Protein AF-A0A162LDI7-F1 (afdb_monomer)

Radius of gyration: 23.41 Å; Cα contacts (8 Å, |Δi|>4): 201; chains: 1; bounding box: 66×23×82 Å

Nearest PDB structures (foldseek):
  8tn1-assembly1_B  TM=6.391E-01  e=2.195E-01  synthetic construct
  8tn6-assembly1_C  TM=6.397E-01  e=3.904E-01  synthetic construct
  7o40-assembly1_A  TM=5.555E-01  e=5.637E+00  Synechocystis sp. PCC 6803 substr. Kazusa
  7jh6-assembly4_D  TM=4.070E-01  e=2.315E+00  synthetic construct

Sequence (178 aa):
MRLEGLRTEIAAARIVDCGMVHERVLRAADGQTPLPSDLPNGVVRAGLCPMPVRRQRLACSHTTARVRMIEAVRALQDVDDPAAATLQDRLGELDARIGRIDHARGDAELAHALACRDGDAATRDDAAAQIARTGQQFTRALAELDALRSDLLAAMDRQLAKTIAAGGVSSPGISPSV

pLDDT: mean 91.22, std 11.16, range [45.53, 98.5]

Solvent-accessible surface area (backbone atoms only — not comparable to full-atom values): 9850 Å² total; per-residue (Å²): 106,78,67,58,55,43,49,53,55,59,68,71,40,39,86,62,89,66,82,62,49,47,44,34,58,38,52,44,95,84,71,51,47,52,35,74,37,96,53,97,82,44,52,36,57,65,43,78,72,56,67,79,58,28,54,35,23,55,61,48,70,86,30,62,34,52,56,51,56,54,53,46,35,50,60,32,47,79,69,68,42,86,62,23,66,62,52,46,52,55,49,50,55,50,54,54,48,42,41,50,41,52,51,54,29,32,53,19,34,49,45,26,34,52,18,53,65,72,68,38,62,67,55,24,53,54,17,51,52,44,38,53,50,33,51,54,53,48,57,53,50,46,55,53,47,53,51,51,51,51,55,50,49,54,52,51,53,54,52,52,52,52,52,52,57,64,68,66,74,71,76,81,82,80,74,86,80,129

Mean predicted aligned error: 5.92 Å

Secondary structure (DSSP, 8-state):
-HHHHHHHHHHH-B----TTGGGPBPB-TTSSSBPB-SSTTSB-B--PPPHHHHTTBTT-TT-SHHHHHHHHHHHHHTTT-TTHHHHHHHHHHHHHHHHHHHHHHHHHHHHHHHHHHHT-HHHHHHHHHHHHHHHHHHHHHHHHHHHHHHHHHHHHHHHHHHHHHHHT----------

Foldseek 3Di:
DLLVVLLVLLVQADADCPLLQQLAFDADPVVQAFDADPPPLRGDGPHDDDLVNLARHPLALSHPSCVSVVVNLVVCVVVPQVCSVVLVVLSVVLSVQSVVLSVQLNVLNSQLNVCSVVVPPVSNVVSVVSSVVSSVSSVVSSVSVVVSSVVSSVSSVVVVVVVVVVVPPDDPDPDDDD

Structure (mmCIF, N/CA/C/O backbone):
data_AF-A0A162LDI7-F1
#
_entry.id   AF-A0A162LDI7-F1
#
loop_
_atom_site.group_PDB
_atom_site.id
_atom_site.type_symbol
_atom_site.label_atom_id
_atom_site.label_alt_id
_atom_site.label_comp_id
_atom_site.label_asym_id
_atom_site.label_entity_id
_atom_site.label_seq_id
_atom_site.pdbx_PDB_ins_code
_atom_site.Cartn_x
_atom_site.Cartn_y
_atom_site.Cartn_z
_atom_site.occupancy
_atom_site.B_iso_or_equiv
_atom_site.auth_seq_id
_atom_site.auth_comp_id
_atom_site.auth_asym_id
_atom_site.auth_atom_id
_atom_site.pdbx_PDB_model_num
ATOM 1 N N . MET A 1 1 ? -23.945 -3.004 17.052 1.00 63.53 1 MET A N 1
ATOM 2 C CA . MET A 1 1 ? -23.454 -1.613 17.324 1.00 63.53 1 MET A CA 1
ATOM 3 C C . MET A 1 1 ? -22.452 -1.168 16.247 1.00 63.53 1 MET A C 1
ATOM 5 O O . MET A 1 1 ? -21.926 -2.032 15.562 1.00 63.53 1 MET A O 1
ATOM 9 N N . ARG A 1 2 ? -22.137 0.133 16.083 1.00 88.81 2 ARG A N 1
ATOM 10 C CA . ARG A 1 2 ? -21.189 0.634 15.046 1.00 88.81 2 ARG A CA 1
ATOM 11 C C . ARG A 1 2 ? -19.848 -0.125 15.013 1.00 88.81 2 ARG A C 1
ATOM 13 O O . ARG A 1 2 ? -19.378 -0.474 13.935 1.00 88.81 2 ARG A O 1
ATOM 20 N N . LEU A 1 3 ? -19.275 -0.428 16.182 1.00 92.75 3 LEU A N 1
ATOM 21 C CA . LEU A 1 3 ? -18.000 -1.149 16.312 1.00 92.75 3 LEU A CA 1
ATOM 22 C C . LEU A 1 3 ? -18.069 -2.603 15.806 1.00 92.75 3 LEU A C 1
ATOM 24 O O . LEU A 1 3 ? -17.139 -3.089 15.177 1.00 92.75 3 LEU A O 1
ATOM 28 N N . GLU A 1 4 ? -19.193 -3.281 16.022 1.00 94.44 4 GLU A N 1
ATOM 29 C CA . GLU A 1 4 ? -19.436 -4.667 15.593 1.00 94.44 4 GLU A CA 1
ATOM 30 C C . GLU A 1 4 ? -19.544 -4.795 14.062 1.00 94.44 4 GLU A C 1
ATOM 32 O O . GLU A 1 4 ? -18.997 -5.725 13.462 1.00 94.44 4 GLU A O 1
ATOM 37 N N . GLY A 1 5 ? -20.186 -3.813 13.416 1.00 95.19 5 GLY A N 1
ATOM 38 C CA . GLY A 1 5 ? -20.226 -3.715 11.954 1.00 95.19 5 GLY A CA 1
ATOM 39 C C . GLY A 1 5 ? -18.827 -3.528 11.365 1.00 95.19 5 GLY A C 1
ATOM 40 O O . GLY A 1 5 ? -18.408 -4.304 10.506 1.00 95.19 5 GLY A O 1
ATOM 41 N N . LEU A 1 6 ? -18.059 -2.574 11.906 1.00 95.69 6 LEU A N 1
ATOM 42 C CA . LEU A 1 6 ? -16.664 -2.346 11.509 1.00 95.69 6 LEU A CA 1
ATOM 43 C C . LEU A 1 6 ? -15.799 -3.598 11.705 1.00 95.69 6 LEU A C 1
ATOM 45 O O . LEU A 1 6 ? -15.003 -3.937 10.832 1.00 95.69 6 LEU A O 1
ATOM 49 N N . ARG A 1 7 ? -15.985 -4.320 12.817 1.00 96.81 7 ARG A N 1
ATOM 50 C CA . ARG A 1 7 ? -15.248 -5.554 13.123 1.00 96.81 7 ARG A CA 1
ATOM 51 C C . ARG A 1 7 ? -15.485 -6.607 12.047 1.00 96.81 7 ARG A C 1
ATOM 53 O O . ARG A 1 7 ? -14.541 -7.239 11.577 1.00 96.81 7 ARG A O 1
ATOM 60 N N . THR A 1 8 ? -16.740 -6.781 11.639 1.00 95.50 8 THR A N 1
ATOM 61 C CA . THR A 1 8 ? -17.129 -7.732 10.589 1.00 95.50 8 THR A CA 1
ATOM 62 C C . THR A 1 8 ? -16.521 -7.354 9.238 1.00 95.50 8 THR A C 1
ATOM 64 O O . THR A 1 8 ? -15.946 -8.209 8.564 1.00 95.50 8 THR A O 1
ATOM 67 N N . GLU A 1 9 ? -16.580 -6.074 8.861 1.00 94.12 9 GLU A N 1
ATOM 68 C CA . GLU A 1 9 ? -15.990 -5.582 7.609 1.00 94.12 9 GLU A CA 1
ATOM 69 C C . GLU A 1 9 ? -14.465 -5.769 7.572 1.00 94.12 9 GLU A C 1
ATOM 71 O O . GLU A 1 9 ? -13.926 -6.265 6.580 1.00 94.12 9 GLU A O 1
ATOM 76 N N . ILE A 1 10 ? -13.762 -5.432 8.658 1.00 95.31 10 ILE A N 1
ATOM 77 C CA . ILE A 1 10 ? -12.301 -5.574 8.758 1.00 95.31 10 ILE A CA 1
ATOM 78 C C . ILE A 1 10 ? -11.886 -7.051 8.743 1.00 95.31 10 ILE A C 1
ATOM 80 O O . ILE A 1 10 ? -10.904 -7.407 8.088 1.00 95.31 10 ILE A O 1
ATOM 84 N N . ALA A 1 11 ? -12.642 -7.927 9.410 1.00 95.38 11 ALA A N 1
ATOM 85 C CA . ALA A 1 11 ? -12.383 -9.365 9.397 1.00 95.38 11 ALA A CA 1
ATOM 86 C C . ALA A 1 11 ? -12.550 -9.975 7.993 1.00 95.38 11 ALA A C 1
ATOM 88 O O . ALA A 1 11 ? -11.779 -10.856 7.608 1.00 95.38 11 ALA A O 1
ATOM 89 N N . ALA A 1 12 ? -13.520 -9.488 7.213 1.00 93.38 12 ALA A N 1
ATOM 90 C CA . ALA A 1 12 ? -13.755 -9.929 5.838 1.00 93.38 12 ALA A CA 1
ATOM 91 C C . ALA A 1 12 ? -12.738 -9.362 4.827 1.00 93.38 12 ALA A C 1
ATOM 93 O O . ALA A 1 12 ? -12.580 -9.912 3.730 1.00 93.38 12 ALA A O 1
ATOM 94 N N . ALA A 1 13 ? -12.054 -8.269 5.171 1.00 92.75 13 ALA A N 1
ATOM 95 C CA . ALA A 1 13 ? -11.037 -7.662 4.327 1.00 92.75 13 ALA A CA 1
ATOM 96 C C . ALA A 1 13 ? -9.799 -8.567 4.195 1.00 92.75 13 ALA A C 1
ATOM 98 O O . ALA A 1 13 ? -9.437 -9.315 5.104 1.00 92.75 13 ALA A O 1
ATOM 99 N N . ARG A 1 14 ? -9.141 -8.507 3.035 1.00 89.31 14 ARG A N 1
ATOM 100 C CA . ARG A 1 14 ? -8.077 -9.439 2.642 1.00 89.31 14 ARG A CA 1
ATOM 101 C C . ARG A 1 14 ? -6.741 -8.727 2.470 1.00 89.31 14 ARG A C 1
ATOM 103 O O . ARG A 1 14 ? -6.665 -7.649 1.874 1.00 89.31 14 ARG A O 1
ATOM 110 N N . ILE A 1 15 ? -5.677 -9.387 2.912 1.00 90.75 15 ILE A N 1
ATOM 111 C CA . ILE A 1 15 ? -4.301 -9.061 2.535 1.00 90.75 15 ILE A CA 1
ATOM 112 C C . ILE A 1 15 ? -3.971 -9.899 1.306 1.00 90.75 15 ILE A C 1
ATOM 114 O O . ILE A 1 15 ? -3.963 -11.124 1.364 1.00 90.75 15 ILE A O 1
ATOM 118 N N . VAL A 1 16 ? -3.785 -9.242 0.164 1.00 87.69 16 VAL A N 1
ATOM 119 C CA . VAL A 1 16 ? -3.446 -9.907 -1.098 1.00 87.69 16 VAL A CA 1
ATOM 120 C C . VAL A 1 16 ? -2.262 -9.182 -1.696 1.00 87.69 16 VAL A C 1
ATOM 122 O O . VAL A 1 16 ? -2.345 -7.976 -1.938 1.00 87.69 16 VAL A O 1
ATOM 125 N N . ASP A 1 17 ? -1.201 -9.932 -1.971 1.00 88.31 17 ASP A N 1
ATOM 126 C CA . ASP A 1 17 ? -0.090 -9.435 -2.765 1.00 88.31 17 ASP A CA 1
ATOM 127 C C . ASP A 1 17 ? -0.524 -9.347 -4.233 1.00 88.31 17 ASP A C 1
ATOM 129 O O . ASP A 1 17 ? -0.820 -10.354 -4.876 1.00 88.31 17 ASP A O 1
ATOM 133 N N . CYS A 1 18 ? -0.636 -8.128 -4.761 1.00 87.56 18 CYS A N 1
ATOM 134 C CA . CYS A 1 18 ? -0.909 -7.916 -6.181 1.00 87.56 18 CYS A CA 1
ATOM 135 C C . CYS A 1 18 ? 0.366 -7.884 -7.034 1.00 87.56 18 CYS A C 1
ATOM 137 O O . CYS A 1 18 ? 0.267 -7.637 -8.236 1.00 87.56 18 CYS A O 1
ATOM 139 N N . GLY A 1 19 ? 1.546 -8.038 -6.424 1.00 87.75 19 GLY A N 1
ATOM 140 C CA . GLY A 1 19 ? 2.839 -7.844 -7.074 1.00 87.75 19 GLY A CA 1
ATOM 141 C C . GLY A 1 19 ? 3.034 -6.427 -7.614 1.00 87.75 19 GLY A C 1
ATOM 142 O O . GLY A 1 19 ? 3.849 -6.225 -8.508 1.00 87.75 19 GLY A O 1
ATOM 143 N N . MET A 1 20 ? 2.235 -5.466 -7.132 1.00 91.19 20 MET A N 1
ATOM 144 C CA . MET A 1 20 ? 2.175 -4.090 -7.634 1.00 91.19 20 MET A CA 1
ATOM 145 C C . MET A 1 20 ? 1.932 -4.010 -9.149 1.00 91.19 20 MET A C 1
ATOM 147 O O . MET A 1 20 ? 2.427 -3.118 -9.830 1.00 91.19 20 MET A O 1
ATOM 151 N N . VAL A 1 21 ? 1.143 -4.947 -9.689 1.00 91.62 21 VAL A N 1
ATOM 152 C CA . VAL A 1 21 ? 0.883 -5.051 -11.134 1.00 91.62 21 VAL A CA 1
ATOM 153 C C . VAL A 1 21 ? 0.310 -3.771 -11.746 1.00 91.62 21 VAL A C 1
ATOM 155 O O . VAL A 1 21 ? 0.535 -3.519 -12.923 1.00 91.62 21 VAL A O 1
ATOM 158 N N . HIS A 1 22 ? -0.397 -2.945 -10.967 1.00 91.62 22 HIS A N 1
ATOM 159 C CA . HIS A 1 22 ? -0.966 -1.682 -11.447 1.00 91.62 22 HIS A CA 1
ATOM 160 C C . HIS A 1 22 ? 0.094 -0.617 -11.775 1.00 91.62 22 HIS A C 1
ATOM 162 O O . HIS A 1 22 ? -0.203 0.304 -12.533 1.00 91.62 22 HIS A O 1
ATOM 168 N N . GLU A 1 23 ? 1.329 -0.781 -11.291 1.00 94.44 23 GLU A N 1
ATOM 169 C CA . GLU A 1 23 ? 2.468 0.072 -11.651 1.00 94.44 23 GLU A CA 1
ATOM 170 C C . GLU A 1 23 ? 3.195 -0.381 -12.923 1.00 94.44 23 GLU A C 1
ATOM 172 O O . GLU A 1 23 ? 3.976 0.376 -13.498 1.00 94.44 23 GLU A O 1
ATOM 177 N N . ARG A 1 24 ? 2.925 -1.600 -13.402 1.00 95.19 24 ARG A N 1
ATOM 178 C CA . ARG A 1 24 ? 3.640 -2.205 -14.527 1.00 95.19 24 ARG A CA 1
ATOM 179 C C . ARG A 1 24 ? 3.412 -1.437 -15.831 1.00 95.19 24 ARG A C 1
ATOM 181 O O . ARG A 1 24 ? 2.269 -1.189 -16.229 1.00 95.19 24 ARG A O 1
ATOM 188 N N . VAL A 1 25 ? 4.502 -1.172 -16.553 1.00 96.81 25 VAL A N 1
ATOM 189 C CA . VAL A 1 25 ? 4.453 -0.714 -17.951 1.00 96.81 25 VAL A CA 1
ATOM 190 C C . VAL A 1 25 ? 4.170 -1.902 -18.874 1.00 96.81 25 VAL A C 1
ATOM 192 O O . VAL A 1 25 ? 4.810 -2.954 -18.776 1.00 96.81 25 VAL A O 1
ATOM 195 N N . LEU A 1 26 ? 3.196 -1.747 -19.772 1.00 96.50 26 LEU A N 1
ATOM 196 C CA . LEU A 1 26 ? 2.849 -2.769 -20.756 1.00 96.50 26 LEU A CA 1
ATOM 197 C C . LEU A 1 26 ? 3.876 -2.791 -21.886 1.00 96.50 26 LEU A C 1
ATOM 199 O O . LEU A 1 26 ? 4.376 -1.750 -22.309 1.00 96.50 26 LEU A O 1
ATOM 203 N N . ARG A 1 27 ? 4.184 -3.992 -22.374 1.00 95.44 27 ARG A N 1
ATOM 204 C CA . ARG A 1 27 ? 5.214 -4.222 -23.391 1.00 95.44 27 ARG A CA 1
ATOM 205 C C . ARG A 1 27 ? 4.646 -4.983 -24.583 1.00 95.44 27 ARG A C 1
ATOM 207 O O . ARG A 1 27 ? 3.617 -5.648 -24.459 1.00 95.44 27 ARG A O 1
ATOM 214 N N . ALA A 1 28 ? 5.321 -4.868 -25.720 1.00 94.88 28 ALA A N 1
ATOM 215 C CA . ALA A 1 28 ? 5.073 -5.675 -26.903 1.00 94.88 28 ALA A CA 1
ATOM 216 C C . ALA A 1 28 ? 5.393 -7.161 -26.644 1.00 94.88 28 ALA A C 1
ATOM 218 O O . ALA A 1 28 ? 5.873 -7.547 -25.575 1.00 94.88 28 ALA A O 1
ATOM 219 N N . ALA A 1 29 ? 5.130 -8.007 -27.642 1.00 93.81 29 ALA A N 1
ATOM 220 C CA . ALA A 1 29 ? 5.337 -9.454 -27.548 1.00 93.81 29 ALA A CA 1
ATOM 221 C C . ALA A 1 29 ? 6.807 -9.860 -27.318 1.00 93.81 29 ALA A C 1
ATOM 223 O O . ALA A 1 29 ? 7.064 -10.952 -26.823 1.00 93.81 29 ALA A O 1
ATOM 224 N N . ASP A 1 30 ? 7.757 -8.975 -27.633 1.00 90.38 30 ASP A N 1
ATOM 225 C CA . ASP A 1 30 ? 9.188 -9.161 -27.360 1.00 90.38 30 ASP A CA 1
ATOM 226 C C . ASP A 1 30 ? 9.546 -9.069 -25.864 1.00 90.38 30 ASP A C 1
ATOM 228 O O . ASP A 1 30 ? 10.666 -9.384 -25.466 1.00 90.38 30 ASP A O 1
ATOM 232 N N . GLY A 1 31 ? 8.604 -8.625 -25.025 1.00 85.38 31 GLY A N 1
ATOM 233 C CA . GLY A 1 31 ? 8.785 -8.462 -23.588 1.00 85.38 31 GLY A CA 1
ATOM 234 C C . GLY A 1 31 ? 9.717 -7.314 -23.189 1.00 85.38 31 GLY A C 1
ATOM 235 O O . GLY A 1 31 ? 9.944 -7.133 -21.993 1.00 85.38 31 GLY A O 1
ATOM 236 N N . GLN A 1 32 ? 10.222 -6.520 -24.137 1.00 86.75 32 GLN A N 1
ATOM 237 C CA . GLN A 1 32 ? 11.167 -5.426 -23.890 1.00 86.75 32 GLN A CA 1
ATOM 238 C C . GLN A 1 32 ? 10.617 -4.072 -24.327 1.00 86.75 32 GLN A C 1
ATOM 240 O O . GLN A 1 32 ? 10.710 -3.115 -23.557 1.00 86.75 32 GLN A O 1
ATOM 245 N N . THR A 1 33 ? 9.992 -3.981 -25.496 1.00 92.50 33 THR A N 1
ATOM 246 C CA . THR A 1 33 ? 9.555 -2.703 -26.062 1.00 92.50 33 THR A CA 1
ATOM 247 C C . THR A 1 33 ? 8.309 -2.205 -25.326 1.00 92.50 33 THR A C 1
ATOM 249 O O . THR A 1 33 ? 7.289 -2.898 -25.349 1.00 92.50 33 THR A O 1
ATOM 252 N N . PRO A 1 34 ? 8.336 -1.039 -24.647 1.00 96.12 34 PRO A N 1
ATOM 253 C CA . PRO A 1 34 ? 7.140 -0.486 -24.018 1.00 96.12 34 PRO A CA 1
ATOM 254 C C . PRO A 1 34 ? 6.107 -0.079 -25.074 1.00 96.12 34 PRO A C 1
ATOM 256 O O . PRO A 1 34 ? 6.458 0.450 -26.128 1.00 96.12 34 PRO A O 1
ATOM 259 N N . LEU A 1 35 ? 4.824 -0.303 -24.786 1.00 96.38 35 LEU A N 1
ATOM 260 C CA . LEU A 1 35 ? 3.746 0.156 -25.661 1.00 96.38 35 LEU A CA 1
ATOM 261 C C . LEU A 1 35 ? 3.619 1.688 -25.571 1.00 96.38 35 LEU A C 1
ATOM 263 O O . LEU A 1 35 ? 3.582 2.205 -24.449 1.00 96.38 35 LEU A O 1
ATOM 267 N N . PRO A 1 36 ? 3.529 2.411 -26.704 1.00 95.00 36 PRO A N 1
ATOM 268 C CA . PRO A 1 36 ? 3.471 3.871 -26.717 1.00 95.00 36 PRO A CA 1
ATOM 269 C C . PR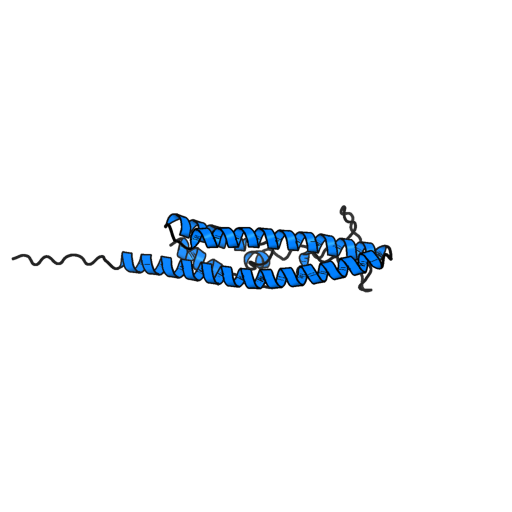O A 1 36 ? 2.113 4.402 -26.240 1.00 95.00 36 PRO A C 1
ATOM 271 O O . PRO A 1 36 ? 1.085 3.744 -26.393 1.00 95.00 36 PRO A O 1
ATOM 274 N N . SER A 1 37 ? 2.111 5.611 -25.682 1.00 94.31 37 SER A N 1
ATOM 275 C CA . SER A 1 37 ? 0.915 6.321 -25.215 1.00 94.31 37 SER A CA 1
ATOM 276 C C . SER A 1 37 ? 1.049 7.822 -25.461 1.00 94.31 37 SER A C 1
ATOM 278 O O . SER A 1 37 ? 2.145 8.359 -25.323 1.00 94.31 37 SER A O 1
ATOM 280 N N . ASP A 1 38 ? -0.067 8.503 -25.728 1.00 92.50 38 ASP A N 1
ATOM 281 C CA . ASP A 1 38 ? -0.123 9.969 -25.868 1.00 92.50 38 ASP A CA 1
ATOM 282 C C . ASP A 1 38 ? -0.099 10.705 -24.513 1.00 92.50 38 ASP A C 1
ATOM 284 O O . ASP A 1 38 ? -0.112 11.935 -24.448 1.00 92.50 38 ASP A O 1
ATOM 288 N N . LEU A 1 39 ? -0.088 9.965 -23.400 1.00 88.31 39 LEU A N 1
ATOM 289 C CA . LEU A 1 39 ? 0.056 10.534 -22.060 1.00 88.31 39 LEU A CA 1
ATOM 290 C C . LEU A 1 39 ? 1.487 11.061 -21.831 1.00 88.31 39 LEU A C 1
ATOM 292 O O . LEU A 1 39 ? 2.422 10.548 -22.441 1.00 88.31 39 LEU A O 1
ATOM 296 N N . PRO A 1 40 ? 1.707 11.999 -20.883 1.00 86.19 40 PRO A N 1
ATOM 297 C CA . PRO A 1 40 ? 3.013 12.641 -20.670 1.00 86.19 40 PRO A CA 1
ATOM 298 C C . PRO A 1 40 ? 4.209 11.693 -20.487 1.00 86.19 40 PRO A C 1
ATOM 300 O O . PRO A 1 40 ? 5.325 12.026 -20.870 1.00 86.19 40 PRO A O 1
ATOM 303 N N . ASN A 1 41 ? 3.984 10.497 -19.936 1.00 86.31 41 ASN A N 1
ATOM 304 C CA . ASN A 1 41 ? 5.036 9.501 -19.706 1.00 86.31 41 ASN A CA 1
ATOM 305 C C . ASN A 1 41 ? 5.364 8.650 -20.950 1.00 86.31 41 ASN A C 1
ATOM 307 O O . ASN A 1 41 ? 6.242 7.793 -20.885 1.00 86.31 41 ASN A O 1
ATOM 311 N N . GLY A 1 42 ? 4.639 8.824 -22.059 1.00 92.56 42 GLY A N 1
ATOM 312 C CA . GLY A 1 42 ? 4.900 8.181 -23.349 1.00 92.56 42 GLY A CA 1
ATOM 313 C C . GLY A 1 42 ? 4.653 6.670 -23.413 1.00 92.56 42 GLY A C 1
ATOM 314 O O . GLY A 1 42 ? 4.884 6.068 -24.459 1.00 92.56 42 GLY A O 1
ATOM 315 N N . VAL A 1 43 ? 4.207 6.037 -22.320 1.00 95.88 43 VAL A N 1
ATOM 316 C CA . VAL A 1 43 ? 4.048 4.577 -22.220 1.00 95.88 43 VAL A CA 1
ATOM 317 C C . VAL A 1 43 ? 2.706 4.165 -21.615 1.00 95.88 43 VAL A C 1
ATOM 319 O O . VAL A 1 43 ? 2.148 4.857 -20.759 1.00 95.88 43 VAL A O 1
ATOM 322 N N . VAL A 1 44 ? 2.187 3.011 -22.038 1.00 95.94 44 VAL A N 1
ATOM 323 C CA . VAL A 1 44 ? 0.959 2.418 -21.486 1.00 95.94 44 VAL A CA 1
ATOM 324 C C . VAL A 1 44 ? 1.262 1.675 -20.184 1.00 95.94 44 VAL A C 1
ATOM 326 O O . VAL A 1 44 ? 2.225 0.915 -20.096 1.00 95.94 44 VAL A O 1
ATOM 329 N N . ARG A 1 45 ? 0.399 1.834 -19.178 1.00 94.56 45 ARG A N 1
ATOM 330 C CA . ARG A 1 45 ? 0.448 1.087 -17.910 1.00 94.56 45 ARG A CA 1
ATOM 331 C C . ARG A 1 45 ? -0.731 0.128 -17.786 1.00 94.56 45 ARG A C 1
ATOM 333 O O . ARG A 1 45 ? -1.774 0.348 -18.394 1.00 94.56 45 ARG A O 1
ATOM 340 N N . ALA A 1 46 ? -0.578 -0.908 -16.962 1.00 92.88 46 ALA A N 1
ATOM 341 C CA . ALA A 1 46 ? -1.621 -1.908 -16.715 1.00 92.88 46 ALA A CA 1
ATOM 342 C C . ALA A 1 46 ? -2.918 -1.317 -16.123 1.00 92.88 46 ALA A C 1
ATOM 344 O O . ALA A 1 46 ? -3.993 -1.887 -16.303 1.00 92.88 46 ALA A O 1
ATOM 345 N N . GLY A 1 47 ? -2.820 -0.170 -15.444 1.00 88.88 47 GLY A N 1
ATOM 346 C CA . GLY A 1 47 ? -3.953 0.515 -14.831 1.00 88.88 47 GLY A CA 1
ATOM 347 C C . GLY A 1 47 ? -4.327 -0.045 -13.457 1.00 88.88 47 GLY A C 1
ATOM 348 O O . GLY A 1 47 ? -3.789 -1.044 -12.982 1.00 88.88 47 GLY A O 1
ATOM 349 N N . LEU A 1 48 ? -5.255 0.638 -12.783 1.00 90.38 48 LEU A N 1
ATOM 350 C CA . LEU A 1 48 ? -5.661 0.290 -11.422 1.00 90.38 48 LEU A CA 1
ATOM 351 C C . LEU A 1 48 ? -6.498 -0.992 -11.373 1.00 90.38 48 LEU A C 1
ATOM 353 O O . LEU A 1 48 ? -7.302 -1.278 -12.259 1.00 90.38 48 LEU A O 1
ATOM 357 N N . CYS A 1 49 ? -6.395 -1.713 -10.253 1.00 86.94 49 CYS A N 1
ATOM 358 C CA . CYS A 1 49 ? -7.275 -2.844 -9.969 1.00 86.94 49 CYS A CA 1
ATOM 359 C C . CYS A 1 49 ? -8.768 -2.425 -10.018 1.00 86.94 49 CYS A C 1
ATOM 361 O O . CYS A 1 49 ? -9.114 -1.326 -9.560 1.00 86.94 49 CYS A O 1
ATOM 363 N N . PRO A 1 50 ? -9.685 -3.305 -10.468 1.00 87.50 50 PRO A N 1
ATOM 364 C CA . PRO A 1 50 ? -11.120 -3.026 -10.454 1.00 87.50 50 PRO A CA 1
ATOM 365 C C . PRO A 1 50 ? -11.633 -2.642 -9.060 1.00 87.50 50 PRO A C 1
ATOM 367 O O . PRO A 1 50 ? -11.161 -3.152 -8.041 1.00 87.50 50 PRO A O 1
ATOM 370 N N . MET A 1 51 ? -12.642 -1.770 -8.999 1.00 86.12 51 MET A N 1
ATOM 371 C CA . MET A 1 51 ? -13.199 -1.280 -7.728 1.00 86.12 51 MET A CA 1
ATOM 372 C C . MET A 1 51 ? -13.624 -2.385 -6.743 1.00 86.12 51 MET A C 1
ATOM 374 O O . MET A 1 51 ? -13.284 -2.257 -5.565 1.00 86.12 51 MET A O 1
ATOM 378 N N . PRO A 1 52 ? -14.296 -3.481 -7.160 1.00 84.06 52 PRO A N 1
ATOM 379 C CA . PRO A 1 52 ? -14.654 -4.562 -6.237 1.00 84.06 52 PRO A CA 1
ATOM 380 C C . PRO A 1 52 ? -13.436 -5.179 -5.542 1.00 84.06 52 PRO A C 1
ATOM 382 O O . PRO A 1 52 ? -13.480 -5.483 -4.353 1.00 84.06 52 PRO A O 1
ATOM 385 N N . VAL A 1 53 ? -12.321 -5.288 -6.267 1.00 84.25 53 VAL A N 1
ATOM 386 C CA . VAL A 1 53 ? -11.052 -5.803 -5.749 1.00 84.25 53 VAL A CA 1
ATOM 387 C C . VAL A 1 53 ? -10.429 -4.805 -4.772 1.00 84.25 53 VAL A C 1
ATOM 389 O O . VAL A 1 53 ? -10.026 -5.183 -3.672 1.00 84.25 53 VAL A O 1
ATOM 392 N N . ARG A 1 54 ? -10.389 -3.516 -5.137 1.00 84.94 54 ARG A N 1
ATOM 393 C CA . ARG A 1 54 ? -9.828 -2.461 -4.279 1.00 84.94 54 ARG A CA 1
ATOM 394 C C . ARG A 1 54 ? -10.581 -2.310 -2.961 1.00 84.94 54 ARG A C 1
ATOM 396 O O . ARG A 1 54 ? -9.942 -2.093 -1.946 1.00 84.94 54 ARG A O 1
ATOM 403 N N . ARG A 1 55 ? -11.903 -2.495 -2.940 1.00 82.50 55 ARG A N 1
ATOM 404 C CA . ARG A 1 55 ? -12.715 -2.405 -1.710 1.00 82.50 55 ARG A CA 1
ATOM 405 C C . ARG A 1 55 ? -12.417 -3.492 -0.677 1.00 82.50 55 ARG A C 1
ATOM 407 O O . ARG A 1 55 ? -12.743 -3.303 0.486 1.00 82.50 55 ARG A O 1
ATOM 414 N N . GLN A 1 56 ? -11.827 -4.614 -1.088 1.00 82.25 56 GLN A N 1
ATOM 415 C CA . GLN A 1 56 ? -11.544 -5.742 -0.195 1.00 82.25 56 GLN A CA 1
ATOM 416 C C . GLN A 1 56 ? -10.063 -5.858 0.170 1.00 82.25 56 GLN A C 1
ATOM 418 O O . GLN A 1 56 ? -9.736 -6.451 1.194 1.00 82.25 56 GLN A O 1
ATOM 423 N N . ARG A 1 57 ? -9.155 -5.328 -0.659 1.00 89.19 57 ARG A N 1
ATOM 424 C CA . ARG A 1 57 ? -7.709 -5.461 -0.452 1.00 89.19 57 ARG A CA 1
ATOM 425 C C . ARG A 1 57 ? -7.179 -4.339 0.426 1.00 89.19 57 ARG A C 1
ATOM 427 O O . ARG A 1 57 ? -7.109 -3.202 -0.028 1.00 89.19 57 ARG A O 1
ATOM 434 N N . LEU A 1 58 ? -6.737 -4.655 1.639 1.00 88.44 58 LEU A N 1
ATOM 435 C CA . LEU A 1 58 ? -6.176 -3.649 2.552 1.00 88.44 58 LEU A CA 1
ATOM 436 C C . LEU A 1 58 ? -4.790 -3.170 2.132 1.00 88.44 58 LEU A C 1
ATOM 438 O O . LEU A 1 58 ? -4.378 -2.103 2.551 1.00 88.44 58 LEU A O 1
ATOM 442 N N . ALA A 1 59 ? -4.069 -3.938 1.324 1.00 86.56 59 ALA A N 1
ATOM 443 C CA . ALA A 1 59 ? -2.670 -3.688 0.997 1.00 86.56 59 ALA A CA 1
ATOM 444 C C . ALA A 1 59 ? -2.415 -2.658 -0.112 1.00 86.56 59 ALA A C 1
ATOM 446 O O . ALA A 1 59 ? -1.307 -2.159 -0.258 1.00 86.56 59 ALA A O 1
ATOM 447 N N . CYS A 1 60 ? -3.416 -2.358 -0.936 1.00 86.88 60 CYS A N 1
ATOM 448 C CA . CYS A 1 60 ? -3.239 -1.476 -2.090 1.00 86.88 60 CYS A CA 1
ATOM 449 C C . CYS A 1 60 ? -3.215 -0.011 -1.639 1.00 86.88 60 CYS A C 1
ATOM 451 O O . CYS A 1 60 ? -4.095 0.385 -0.882 1.00 86.88 60 CYS A O 1
ATOM 453 N N . SER A 1 61 ? -2.271 0.811 -2.106 1.00 88.56 61 SER A N 1
ATOM 454 C CA . SER A 1 61 ? -2.260 2.270 -1.868 1.00 88.56 61 SER A CA 1
ATOM 455 C C . SER A 1 61 ? -3.617 2.912 -2.200 1.00 88.56 61 SER A C 1
ATOM 457 O O . SER A 1 61 ? -4.142 3.694 -1.420 1.00 88.56 61 SER A O 1
ATOM 459 N N . HIS A 1 62 ? -4.250 2.459 -3.282 1.00 87.00 62 HIS A N 1
ATOM 460 C CA . HIS A 1 62 ? -5.531 2.939 -3.806 1.00 87.00 62 HIS A CA 1
ATOM 461 C C . HIS A 1 62 ? -6.784 2.312 -3.163 1.00 87.00 62 HIS A C 1
ATOM 463 O O . HIS A 1 62 ? -7.873 2.365 -3.748 1.00 87.00 62 HIS A O 1
ATOM 469 N N . THR A 1 63 ? -6.646 1.631 -2.024 1.00 88.38 63 THR A N 1
ATOM 470 C CA . THR A 1 63 ? -7.774 0.989 -1.339 1.00 88.38 63 THR A CA 1
ATOM 471 C C . THR A 1 63 ? -8.607 1.984 -0.545 1.00 88.38 63 THR A C 1
ATOM 473 O O . THR A 1 63 ? -8.087 2.914 0.061 1.00 88.38 63 THR A O 1
ATOM 476 N N . THR A 1 64 ? -9.909 1.725 -0.454 1.00 83.50 64 THR A N 1
ATOM 477 C CA . THR A 1 64 ? -10.775 2.371 0.542 1.00 83.50 64 THR A CA 1
ATOM 478 C C . THR A 1 64 ? -10.958 1.504 1.787 1.00 83.50 64 THR A C 1
ATOM 480 O O . THR A 1 64 ? -11.537 1.959 2.765 1.00 83.50 64 THR A O 1
ATOM 483 N N . ALA A 1 65 ? -10.482 0.255 1.782 1.00 86.12 65 ALA A N 1
ATOM 484 C CA . ALA A 1 65 ? -10.693 -0.688 2.880 1.00 86.12 65 ALA A CA 1
ATOM 485 C C . ALA A 1 65 ? -10.007 -0.232 4.180 1.00 86.12 65 ALA A C 1
ATOM 487 O O . ALA A 1 65 ? -10.554 -0.423 5.265 1.00 86.12 65 ALA A O 1
ATOM 488 N N . ARG A 1 66 ? -8.851 0.446 4.083 1.00 92.19 66 ARG A N 1
ATOM 489 C CA . ARG A 1 66 ? -8.145 0.995 5.255 1.00 92.19 66 ARG A CA 1
ATOM 490 C C . ARG A 1 66 ? -8.914 2.125 5.949 1.00 92.19 66 ARG A C 1
ATOM 492 O O . ARG A 1 66 ? -8.714 2.327 7.141 1.00 92.19 66 ARG A O 1
ATOM 499 N N . VAL A 1 67 ? -9.866 2.783 5.276 1.00 91.56 67 VAL A N 1
ATOM 500 C CA . VAL A 1 67 ? -10.758 3.770 5.918 1.00 91.56 67 VAL A CA 1
ATOM 501 C C . VAL A 1 67 ? -11.545 3.128 7.061 1.00 91.56 67 VAL A C 1
ATOM 503 O O . VAL A 1 67 ? -11.692 3.739 8.115 1.00 91.56 67 VAL A O 1
ATOM 506 N N . ARG A 1 68 ? -11.969 1.865 6.913 1.00 93.75 68 ARG A N 1
ATOM 507 C CA . ARG A 1 68 ? -12.669 1.140 7.985 1.00 93.75 68 ARG A CA 1
ATOM 508 C C . ARG A 1 68 ? -11.785 0.884 9.197 1.00 93.75 68 ARG A C 1
ATOM 510 O O . ARG A 1 68 ? -12.264 0.980 10.320 1.00 93.75 68 ARG A O 1
ATOM 517 N N . MET A 1 69 ? -10.493 0.625 8.987 1.00 95.88 69 MET A N 1
ATOM 518 C CA . MET A 1 69 ? -9.535 0.504 10.090 1.00 95.88 69 MET A CA 1
ATOM 519 C C . MET A 1 69 ? -9.372 1.837 10.830 1.00 95.88 69 MET A C 1
ATOM 521 O O . MET A 1 69 ? -9.393 1.848 12.055 1.00 95.88 69 MET A O 1
ATOM 525 N N . ILE A 1 70 ? -9.295 2.960 10.106 1.00 95.88 70 ILE A N 1
ATOM 526 C CA . ILE A 1 70 ? -9.236 4.306 10.706 1.00 95.88 70 ILE A CA 1
ATOM 527 C C . ILE A 1 70 ? -10.502 4.590 11.526 1.00 95.88 70 ILE A C 1
ATOM 529 O O . ILE A 1 70 ? -10.420 5.071 12.653 1.00 95.88 70 ILE A O 1
ATOM 533 N N . GLU A 1 71 ? -11.679 4.279 10.981 1.00 96.62 71 GLU A N 1
ATOM 534 C CA . GLU A 1 71 ? -12.955 4.440 11.684 1.00 96.62 71 GLU A CA 1
ATOM 535 C C . GLU A 1 71 ? -13.041 3.568 12.945 1.00 96.62 71 GLU A C 1
ATOM 537 O O . GLU A 1 71 ? -13.559 4.027 13.961 1.00 96.62 71 GLU A O 1
ATOM 542 N N . ALA A 1 72 ? -12.519 2.340 12.900 1.00 97.12 72 ALA A N 1
ATOM 543 C CA . ALA A 1 72 ? -12.463 1.451 14.058 1.00 97.12 72 ALA A CA 1
ATOM 544 C C . ALA A 1 72 ? -11.511 1.967 15.141 1.00 97.12 72 ALA A C 1
ATOM 546 O O . ALA A 1 72 ? -11.874 1.950 16.313 1.00 97.12 72 ALA A O 1
ATOM 547 N N . VAL A 1 73 ? -10.335 2.476 14.761 1.00 97.81 73 VAL A N 1
ATOM 548 C CA . VAL A 1 73 ? -9.403 3.105 15.706 1.00 97.81 73 VAL A CA 1
ATOM 549 C C . VAL A 1 73 ? -10.056 4.314 16.375 1.00 97.81 73 VAL A C 1
ATOM 551 O O . VAL A 1 73 ? -10.036 4.393 17.596 1.00 97.81 73 VAL A O 1
ATOM 554 N N . ARG A 1 74 ? -10.726 5.193 15.619 1.00 97.12 74 ARG A N 1
ATOM 555 C CA . ARG A 1 74 ? -11.474 6.327 16.197 1.00 97.12 74 ARG A CA 1
ATOM 556 C C . ARG A 1 74 ? -12.550 5.871 17.182 1.00 97.12 74 ARG A C 1
ATOM 558 O O . ARG A 1 74 ? -12.632 6.401 18.278 1.00 97.12 74 ARG A O 1
ATOM 565 N N . ALA A 1 75 ? -13.312 4.835 16.835 1.00 96.38 75 ALA A N 1
ATOM 566 C CA . ALA A 1 75 ? -14.318 4.281 17.739 1.00 96.38 75 ALA A CA 1
ATOM 567 C C . ALA A 1 75 ? -13.716 3.686 19.029 1.00 96.38 75 ALA A C 1
ATOM 569 O O . ALA A 1 75 ? -14.396 3.658 20.050 1.00 96.38 75 ALA A O 1
ATOM 570 N N . LEU A 1 76 ? -12.468 3.203 18.994 1.00 96.94 76 LEU A N 1
ATOM 571 C CA . LEU A 1 76 ? -11.723 2.777 20.184 1.00 96.94 76 LEU A CA 1
ATOM 572 C C . LEU A 1 76 ? -11.200 3.974 20.998 1.00 96.94 76 LEU A C 1
ATOM 574 O O . LEU A 1 76 ? -11.177 3.900 22.223 1.00 96.94 76 LEU A O 1
ATOM 578 N N . GLN A 1 77 ? -10.823 5.077 20.344 1.00 96.62 77 GLN A N 1
ATOM 579 C CA . GLN A 1 77 ? -10.438 6.326 21.017 1.00 96.62 77 GLN A CA 1
ATOM 580 C C . GLN A 1 77 ? -11.615 6.957 21.758 1.00 96.62 77 GLN A C 1
ATOM 582 O O . GLN A 1 77 ? -11.446 7.389 22.890 1.00 96.62 77 GLN A O 1
ATOM 587 N N . ASP A 1 78 ? -12.808 6.948 21.158 1.00 95.38 78 ASP A N 1
ATOM 588 C CA . ASP A 1 78 ? -14.032 7.506 21.755 1.00 95.38 78 ASP A CA 1
ATOM 589 C C . ASP A 1 78 ? -14.424 6.831 23.088 1.00 95.38 78 ASP A C 1
ATOM 591 O O . ASP A 1 78 ? -15.252 7.353 23.832 1.00 95.38 78 ASP A O 1
ATOM 595 N N . VAL A 1 79 ? -13.863 5.653 23.378 1.00 94.25 79 VAL A N 1
ATOM 596 C CA . VAL A 1 79 ? -14.082 4.880 24.612 1.00 94.25 79 VAL A CA 1
ATOM 597 C C . VAL A 1 79 ? -12.800 4.702 25.432 1.00 94.25 79 VAL A C 1
ATOM 599 O O . VAL A 1 79 ? -12.738 3.806 26.275 1.00 94.25 79 VAL A O 1
ATOM 602 N N . ASP A 1 80 ? -11.782 5.522 25.158 1.00 94.44 80 ASP A N 1
ATOM 603 C CA . ASP A 1 80 ? -10.487 5.536 25.841 1.00 94.44 80 ASP A CA 1
ATOM 604 C C . ASP A 1 80 ? -9.792 4.158 25.891 1.00 94.44 80 ASP A C 1
ATOM 606 O O . ASP A 1 80 ? -9.152 3.799 26.885 1.00 94.44 80 ASP A O 1
ATOM 610 N N . ASP A 1 81 ? -9.904 3.343 24.828 1.00 95.19 81 ASP A N 1
ATOM 611 C CA . ASP A 1 81 ? -9.171 2.074 24.782 1.00 95.19 81 ASP A CA 1
ATOM 612 C C . ASP A 1 81 ? -7.655 2.349 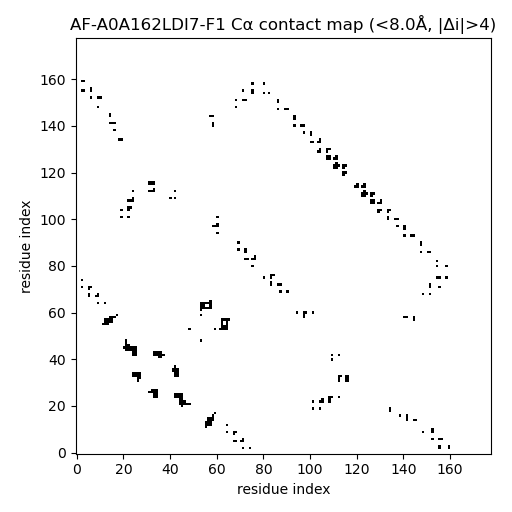24.710 1.00 95.19 81 ASP A C 1
ATOM 614 O O . ASP A 1 81 ? -7.188 3.051 23.804 1.00 95.19 81 ASP A O 1
ATOM 618 N N . PRO A 1 82 ? -6.848 1.770 25.619 1.00 94.19 82 PRO A N 1
ATOM 619 C CA . PRO A 1 82 ? -5.426 2.087 25.723 1.00 94.19 82 PRO A CA 1
ATOM 620 C C . PRO A 1 82 ? -4.611 1.677 24.489 1.00 94.19 82 PRO A C 1
ATOM 622 O O . PRO A 1 82 ? -3.510 2.186 24.295 1.00 94.19 82 PRO A O 1
ATOM 625 N N . ALA A 1 83 ? -5.116 0.772 23.642 1.00 95.62 83 ALA A N 1
ATOM 626 C CA . ALA A 1 83 ? -4.421 0.377 22.418 1.00 95.62 83 ALA A CA 1
ATOM 627 C C . ALA A 1 83 ? -4.599 1.389 21.273 1.00 95.62 83 ALA A C 1
ATOM 629 O O . ALA A 1 83 ? -3.867 1.323 20.283 1.00 95.62 83 ALA A O 1
ATOM 630 N N . ALA A 1 84 ? -5.566 2.306 21.370 1.00 97.06 84 ALA A N 1
ATOM 631 C CA . ALA A 1 84 ? -6.017 3.093 20.230 1.00 97.06 84 ALA A CA 1
ATOM 632 C C . ALA A 1 84 ? -4.933 4.031 19.667 1.00 97.06 84 ALA A C 1
ATOM 634 O O . ALA A 1 84 ? -4.766 4.095 18.450 1.00 97.06 84 ALA A O 1
A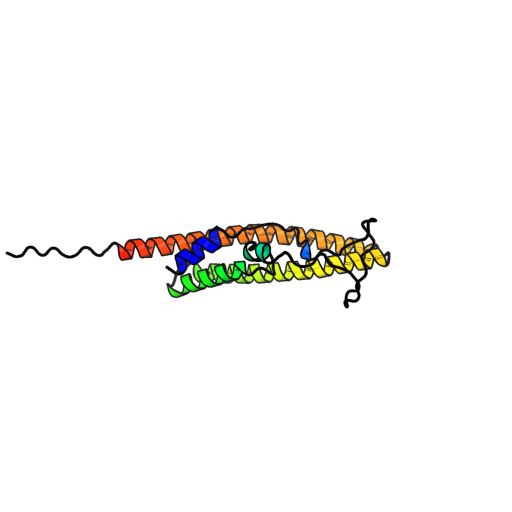TOM 635 N N . ALA A 1 85 ? -4.149 4.690 20.529 1.00 97.06 85 ALA A N 1
ATOM 636 C CA . ALA A 1 85 ? -3.058 5.574 20.102 1.00 97.06 85 ALA A CA 1
ATOM 637 C C . ALA A 1 85 ? -1.973 4.809 19.323 1.00 97.06 85 ALA A C 1
ATOM 639 O O . ALA A 1 85 ? -1.655 5.149 18.187 1.00 97.06 85 ALA A O 1
ATOM 640 N N . THR A 1 86 ? -1.483 3.696 19.878 1.00 98.12 86 THR A N 1
ATOM 641 C CA . THR A 1 86 ? -0.474 2.857 19.212 1.00 98.12 86 THR A CA 1
ATOM 642 C C . THR A 1 86 ? -0.978 2.280 17.888 1.00 98.12 86 THR A C 1
ATOM 644 O O . THR A 1 86 ? -0.218 2.181 16.924 1.00 98.12 86 THR A O 1
ATOM 647 N N . LEU A 1 87 ? -2.256 1.890 17.814 1.00 98.31 87 LEU A N 1
ATOM 648 C CA . LEU A 1 87 ? -2.866 1.412 16.571 1.00 98.31 87 LEU A CA 1
ATOM 649 C C . LEU A 1 87 ? -2.968 2.526 15.521 1.00 98.31 87 LEU A C 1
ATOM 651 O O . LEU A 1 87 ? -2.730 2.258 14.343 1.00 98.31 87 LEU A O 1
ATOM 655 N N . GLN A 1 88 ? -3.292 3.757 15.931 1.00 98.06 88 GLN A N 1
ATOM 656 C CA . GLN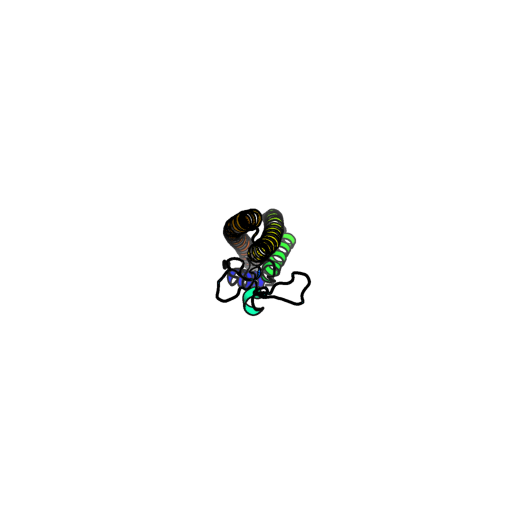 A 1 88 ? -3.347 4.914 15.036 1.00 98.06 88 GLN A CA 1
ATOM 657 C C . GLN A 1 88 ? -1.981 5.203 14.411 1.00 98.06 88 GLN A C 1
ATOM 659 O O . GLN A 1 88 ? -1.894 5.322 13.187 1.00 98.06 88 GLN A O 1
ATOM 664 N N . ASP A 1 89 ? -0.936 5.280 15.234 1.00 98.06 89 ASP A N 1
ATOM 665 C CA . ASP A 1 89 ? 0.415 5.612 14.780 1.00 98.06 89 ASP A CA 1
ATOM 666 C C . ASP A 1 89 ? 0.923 4.564 13.787 1.00 98.06 89 ASP A C 1
ATOM 668 O O . ASP A 1 89 ? 1.287 4.890 12.655 1.00 98.06 89 ASP A O 1
ATOM 672 N N . ARG A 1 90 ? 0.816 3.279 14.152 1.00 98.06 90 ARG A N 1
ATOM 673 C CA . ARG A 1 90 ? 1.208 2.165 13.276 1.00 98.06 90 ARG A CA 1
ATOM 674 C C . ARG A 1 90 ? 0.431 2.161 11.962 1.00 98.06 90 ARG A C 1
ATOM 676 O O . ARG A 1 90 ? 1.010 1.877 10.915 1.00 98.06 90 ARG A O 1
ATOM 683 N N . LEU A 1 91 ? -0.870 2.461 11.992 1.00 96.94 91 LEU A N 1
ATOM 684 C CA . LEU A 1 91 ? -1.686 2.528 10.779 1.00 96.94 91 LEU A CA 1
ATOM 685 C C . LEU A 1 91 ? -1.247 3.676 9.866 1.00 96.94 91 LEU A C 1
ATOM 687 O O . LEU A 1 91 ? -1.111 3.465 8.661 1.00 96.94 91 LEU A O 1
ATOM 691 N N . GLY A 1 92 ? -1.005 4.862 10.426 1.00 96.56 92 GLY A N 1
ATOM 692 C CA . GLY A 1 92 ? -0.555 6.033 9.673 1.00 96.56 92 GLY A CA 1
ATOM 693 C C . GLY A 1 92 ? 0.825 5.834 9.046 1.00 96.56 92 GLY A C 1
ATOM 694 O O . GLY A 1 92 ? 1.012 6.098 7.856 1.00 96.56 92 GLY A O 1
ATOM 695 N N . GLU A 1 93 ? 1.778 5.302 9.811 1.00 97.31 93 GLU A N 1
ATOM 696 C CA . GLU A 1 93 ? 3.120 4.980 9.317 1.00 97.31 93 GLU A CA 1
ATOM 697 C C . GLU A 1 93 ? 3.074 3.978 8.163 1.00 97.31 93 GLU A C 1
ATOM 699 O O . GLU A 1 93 ? 3.744 4.156 7.138 1.00 97.31 93 GLU A O 1
ATOM 704 N N . LEU A 1 94 ? 2.261 2.933 8.316 1.00 96.62 94 LEU A N 1
ATOM 705 C CA . LEU A 1 94 ? 2.144 1.866 7.339 1.00 96.62 94 LEU A CA 1
ATOM 706 C C . LEU A 1 94 ? 1.451 2.326 6.054 1.00 96.62 94 LEU A C 1
ATOM 708 O O . LEU A 1 94 ? 1.919 1.985 4.968 1.00 96.62 94 LEU A O 1
ATOM 712 N N . ASP A 1 95 ? 0.390 3.128 6.162 1.00 95.19 95 ASP A N 1
ATOM 713 C CA . ASP A 1 95 ? -0.301 3.725 5.015 1.00 95.19 95 ASP A CA 1
ATOM 714 C C . ASP A 1 95 ? 0.646 4.629 4.213 1.00 95.19 95 ASP A C 1
ATOM 716 O O . ASP A 1 95 ? 0.822 4.441 3.004 1.00 95.19 95 ASP A O 1
ATOM 720 N N . ALA A 1 96 ? 1.365 5.520 4.901 1.00 95.88 96 ALA A N 1
ATOM 721 C CA . ALA A 1 96 ? 2.344 6.397 4.272 1.00 95.88 96 ALA A CA 1
ATOM 722 C C . ALA A 1 96 ? 3.494 5.605 3.625 1.00 95.88 96 ALA A C 1
ATOM 724 O O . ALA A 1 96 ? 3.967 5.953 2.540 1.00 95.88 96 ALA A O 1
ATOM 725 N N . ARG A 1 97 ? 3.953 4.522 4.265 1.00 96.94 97 ARG A N 1
ATOM 726 C CA . ARG A 1 97 ? 5.005 3.659 3.714 1.00 96.94 97 ARG A CA 1
ATOM 727 C C . ARG A 1 97 ? 4.535 2.912 2.469 1.00 96.94 97 ARG A C 1
ATOM 729 O O . ARG A 1 97 ? 5.281 2.878 1.495 1.00 96.94 97 ARG A O 1
ATOM 736 N N . ILE A 1 98 ? 3.323 2.357 2.475 1.00 95.69 98 ILE A N 1
ATOM 737 C CA . ILE A 1 98 ? 2.729 1.707 1.298 1.00 95.69 98 ILE A CA 1
ATOM 738 C C . ILE A 1 98 ? 2.631 2.704 0.137 1.00 95.69 98 ILE A C 1
ATOM 740 O O . ILE A 1 98 ? 3.044 2.368 -0.969 1.00 95.69 98 ILE A O 1
ATOM 744 N N . GLY A 1 99 ? 2.171 3.935 0.387 1.00 95.50 99 GLY A N 1
ATOM 745 C CA . GLY A 1 99 ? 2.118 4.986 -0.637 1.00 95.50 99 GLY A CA 1
ATOM 746 C C . GLY A 1 99 ? 3.492 5.329 -1.228 1.00 95.50 99 GLY A C 1
ATOM 747 O O . GLY A 1 99 ? 3.637 5.424 -2.443 1.00 95.50 99 GLY A O 1
ATOM 748 N N . ARG A 1 100 ? 4.536 5.437 -0.392 1.00 97.50 100 ARG A N 1
ATOM 749 C CA . ARG A 1 100 ? 5.913 5.667 -0.873 1.00 97.50 100 ARG A CA 1
ATOM 750 C C . ARG A 1 100 ? 6.447 4.509 -1.716 1.00 97.50 100 ARG A C 1
ATOM 752 O O . ARG A 1 100 ? 7.109 4.754 -2.719 1.00 97.50 100 ARG A O 1
ATOM 759 N N . ILE A 1 101 ? 6.175 3.266 -1.312 1.00 97.44 101 ILE A N 1
ATOM 760 C CA . ILE A 1 101 ? 6.573 2.074 -2.074 1.00 97.44 101 ILE A CA 1
ATOM 761 C C . ILE A 1 101 ? 5.887 2.074 -3.445 1.00 97.44 101 ILE A C 1
ATOM 763 O O . ILE A 1 101 ? 6.545 1.808 -4.446 1.00 97.44 101 ILE A O 1
ATOM 767 N N . ASP A 1 102 ? 4.598 2.418 -3.489 1.00 96.19 102 ASP A N 1
ATOM 768 C CA . ASP A 1 102 ? 3.790 2.522 -4.708 1.00 96.19 102 ASP A CA 1
ATOM 769 C C . ASP A 1 102 ? 4.376 3.504 -5.724 1.00 96.19 102 ASP A C 1
ATOM 771 O O . ASP A 1 102 ? 4.668 3.121 -6.855 1.00 96.19 102 ASP A O 1
ATOM 775 N N . HIS A 1 103 ? 4.660 4.735 -5.296 1.00 96.19 103 HIS A N 1
ATOM 776 C CA . HIS A 1 103 ? 5.297 5.732 -6.158 1.00 96.19 103 HIS A CA 1
ATOM 777 C C . HIS A 1 103 ? 6.695 5.305 -6.606 1.00 96.19 103 HIS A C 1
ATOM 779 O O . HIS A 1 103 ? 6.981 5.310 -7.800 1.00 96.19 103 HIS A O 1
ATOM 785 N N . ALA A 1 104 ? 7.539 4.836 -5.681 1.00 97.88 104 ALA A N 1
ATOM 786 C CA . ALA A 1 104 ? 8.888 4.386 -6.023 1.00 97.88 104 ALA A CA 1
ATOM 787 C C . ALA A 1 104 ? 8.883 3.210 -7.015 1.00 97.88 104 ALA A C 1
ATOM 789 O O . ALA A 1 104 ? 9.782 3.096 -7.850 1.00 97.88 104 ALA A O 1
ATOM 790 N N . ARG A 1 105 ? 7.880 2.326 -6.933 1.00 97.56 105 ARG A N 1
ATOM 791 C CA . ARG A 1 105 ? 7.687 1.251 -7.908 1.00 97.56 105 ARG A CA 1
ATOM 792 C C . ARG A 1 105 ? 7.281 1.813 -9.264 1.00 97.56 105 ARG A C 1
ATOM 794 O O . ARG A 1 105 ? 7.854 1.400 -10.268 1.00 97.56 105 ARG A O 1
ATOM 801 N N . GLY A 1 106 ? 6.327 2.740 -9.290 1.00 96.38 106 GLY A N 1
ATOM 802 C CA . GLY A 1 106 ? 5.878 3.400 -10.510 1.00 96.38 106 GLY A CA 1
ATOM 803 C C . GLY A 1 106 ? 7.005 4.127 -11.243 1.00 96.38 106 GLY A C 1
ATOM 804 O O . GLY A 1 106 ? 7.111 3.999 -12.465 1.00 96.38 106 GLY A O 1
ATOM 805 N N . ASP A 1 107 ? 7.867 4.831 -10.514 1.00 97.69 107 ASP A N 1
ATOM 806 C CA . ASP A 1 107 ? 9.030 5.522 -11.079 1.00 97.69 107 ASP A CA 1
ATOM 807 C C . ASP A 1 107 ? 10.042 4.529 -11.660 1.00 97.69 107 ASP A C 1
ATOM 809 O O . ASP A 1 107 ? 10.518 4.701 -1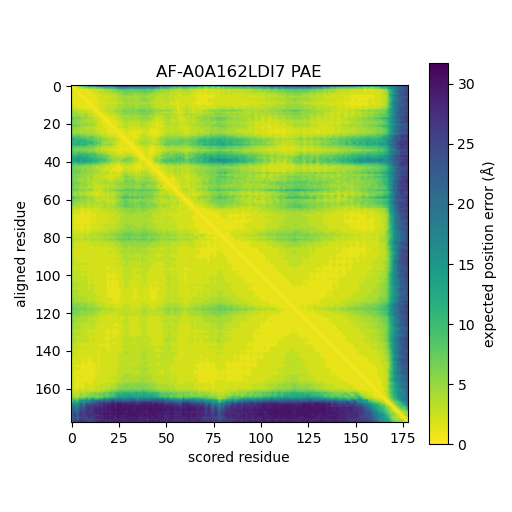2.783 1.00 97.69 107 ASP A O 1
ATOM 813 N N . ALA A 1 108 ? 10.322 3.440 -10.939 1.00 98.19 108 ALA A N 1
ATOM 814 C CA . ALA A 1 108 ? 11.257 2.414 -11.389 1.00 98.19 108 ALA A CA 1
ATOM 815 C C . ALA A 1 108 ? 10.748 1.643 -12.622 1.00 98.19 108 ALA A C 1
ATOM 817 O O . ALA A 1 108 ? 11.516 1.383 -13.545 1.00 98.19 108 ALA A O 1
ATOM 818 N N . GLU A 1 109 ? 9.455 1.312 -12.685 1.00 97.94 109 GLU A N 1
ATOM 819 C CA . GLU A 1 109 ? 8.833 0.677 -13.860 1.00 97.94 109 GLU A CA 1
ATOM 820 C C . GLU A 1 109 ? 8.927 1.572 -15.106 1.00 97.94 109 GLU A C 1
ATOM 822 O O . GLU A 1 109 ? 9.217 1.084 -16.204 1.00 97.94 109 GLU A O 1
ATOM 827 N N . LEU A 1 110 ? 8.738 2.886 -14.936 1.00 97.19 110 LEU A N 1
ATOM 828 C CA . LEU A 1 110 ? 8.899 3.859 -16.015 1.00 97.19 110 LEU A CA 1
ATOM 829 C C . LEU A 1 110 ? 10.360 3.978 -16.455 1.00 97.19 110 LEU A C 1
ATOM 831 O O . LEU A 1 110 ? 10.638 3.844 -17.645 1.00 97.19 110 LEU A O 1
ATOM 835 N N . ALA A 1 111 ? 11.288 4.169 -15.515 1.00 97.56 111 ALA A N 1
ATOM 836 C CA . ALA A 1 111 ? 12.717 4.254 -15.810 1.00 97.56 111 ALA A CA 1
ATOM 837 C C . ALA A 1 111 ? 13.210 3.002 -16.551 1.00 97.56 111 ALA A C 1
ATOM 839 O O . ALA A 1 111 ? 13.862 3.111 -17.586 1.00 97.56 111 ALA A O 1
ATOM 840 N N . HIS A 1 112 ? 12.804 1.812 -16.094 1.00 97.50 112 HIS A N 1
ATOM 841 C CA . HIS A 1 112 ? 13.125 0.552 -16.759 1.00 97.50 112 HIS A CA 1
ATOM 842 C C . HIS A 1 112 ? 12.564 0.496 -18.186 1.00 97.50 112 HIS A C 1
ATOM 844 O O . HIS A 1 112 ? 13.230 0.041 -19.113 1.00 97.50 112 HIS A O 1
ATOM 850 N N . ALA A 1 113 ? 11.317 0.928 -18.395 1.00 96.75 113 ALA A N 1
ATOM 851 C CA . ALA A 1 113 ? 10.706 0.955 -19.720 1.00 96.75 113 ALA A CA 1
ATOM 852 C C . ALA A 1 113 ? 11.443 1.872 -20.703 1.00 96.75 113 ALA A C 1
ATOM 854 O O . ALA A 1 113 ? 11.721 1.446 -21.824 1.00 96.75 113 ALA A O 1
ATOM 855 N N . LEU A 1 114 ? 11.777 3.090 -20.278 1.00 95.75 114 LEU A N 1
ATOM 856 C CA . LEU A 1 114 ? 12.491 4.055 -21.111 1.00 95.75 114 LEU A CA 1
ATOM 857 C C . LEU A 1 114 ? 13.920 3.584 -21.403 1.00 95.75 114 LEU A C 1
ATOM 859 O O . LEU A 1 114 ? 14.333 3.587 -22.556 1.00 95.75 114 LEU A O 1
ATOM 863 N N . ALA A 1 115 ? 14.623 3.053 -20.403 1.00 96.12 115 ALA A N 1
ATOM 864 C CA . ALA A 1 115 ? 15.965 2.508 -20.577 1.00 96.12 115 ALA A CA 1
ATOM 865 C C . ALA A 1 115 ? 16.006 1.312 -21.549 1.00 96.12 115 ALA A C 1
ATOM 867 O O . ALA A 1 115 ? 16.911 1.217 -22.375 1.00 96.12 115 ALA A O 1
ATOM 868 N N . CYS A 1 116 ? 14.996 0.429 -21.522 1.00 94.44 116 CYS A N 1
ATOM 869 C CA . CYS A 1 116 ? 14.851 -0.630 -22.530 1.00 94.44 116 CYS A CA 1
ATOM 870 C C . CYS A 1 116 ? 14.680 -0.073 -23.949 1.00 94.44 116 CYS A C 1
ATOM 872 O O . CYS A 1 116 ? 15.269 -0.614 -24.879 1.00 94.44 116 CYS A O 1
ATOM 874 N N . ARG A 1 117 ? 13.872 0.981 -24.119 1.00 92.19 117 ARG A N 1
ATOM 875 C CA . ARG A 1 117 ? 13.641 1.626 -25.421 1.00 92.19 117 ARG A CA 1
ATOM 876 C C . ARG A 1 117 ? 14.911 2.298 -25.945 1.00 92.19 117 ARG A C 1
ATOM 878 O O . ARG A 1 117 ? 15.211 2.186 -27.128 1.00 92.19 117 ARG A O 1
ATOM 885 N N . ASP A 1 118 ? 15.634 2.978 -25.061 1.00 93.75 118 ASP A N 1
ATOM 886 C CA . ASP A 1 118 ? 16.770 3.831 -25.417 1.00 93.75 118 ASP A CA 1
ATOM 887 C C . ASP A 1 118 ? 18.105 3.057 -25.450 1.00 93.75 118 ASP A C 1
ATOM 889 O O . ASP A 1 118 ? 19.129 3.596 -25.863 1.00 93.75 118 ASP A O 1
ATOM 893 N N . GLY A 1 119 ? 18.103 1.779 -25.048 1.00 94.38 119 GLY A N 1
ATOM 894 C CA . GLY A 1 119 ? 19.295 0.928 -25.019 1.00 94.38 119 GLY A CA 1
ATOM 895 C C . GLY A 1 119 ? 20.256 1.230 -23.862 1.00 94.38 119 GLY A C 1
ATOM 896 O O . GLY A 1 119 ? 21.409 0.801 -23.899 1.00 94.38 119 GLY A O 1
ATOM 897 N N . ASP A 1 120 ? 19.799 1.939 -22.828 1.00 96.81 120 ASP A N 1
ATOM 898 C CA . ASP A 1 120 ? 20.592 2.274 -21.643 1.00 96.81 120 ASP A CA 1
ATOM 899 C C . ASP A 1 120 ? 20.615 1.096 -20.655 1.00 96.81 120 ASP A C 1
ATOM 901 O O . ASP A 1 120 ? 19.714 0.904 -19.835 1.00 96.81 120 ASP A O 1
ATOM 905 N N . ALA A 1 121 ? 21.662 0.276 -20.744 1.00 96.88 121 ALA A N 1
ATOM 906 C CA . ALA A 1 121 ? 21.817 -0.898 -19.893 1.00 96.88 121 ALA A CA 1
ATOM 907 C C . ALA A 1 121 ? 21.974 -0.548 -18.404 1.00 96.88 121 ALA A C 1
ATOM 909 O O . ALA A 1 121 ? 21.425 -1.260 -17.566 1.00 96.88 121 ALA A O 1
ATOM 910 N N . ALA A 1 122 ? 22.678 0.539 -18.072 1.00 97.75 122 ALA A N 1
ATOM 911 C CA . ALA A 1 122 ? 22.946 0.902 -16.682 1.00 97.75 122 ALA A CA 1
ATOM 912 C C . ALA A 1 122 ? 21.650 1.316 -15.971 1.00 97.75 122 ALA A C 1
ATOM 914 O O . ALA A 1 122 ? 21.288 0.730 -14.950 1.00 97.75 122 ALA A O 1
ATOM 915 N N . THR A 1 123 ? 20.889 2.240 -16.568 1.00 98.12 123 THR A N 1
ATOM 916 C CA . THR A 1 123 ? 19.598 2.677 -16.013 1.00 98.12 123 THR A CA 1
ATOM 917 C C . THR A 1 123 ? 18.591 1.531 -15.953 1.00 98.12 123 THR A C 1
ATOM 919 O O . THR A 1 123 ? 17.826 1.424 -14.993 1.00 98.12 123 THR A O 1
ATOM 922 N N . ARG A 1 124 ? 18.585 0.641 -16.955 1.00 97.06 124 ARG A N 1
ATOM 923 C CA . ARG A 1 124 ? 17.716 -0.542 -16.957 1.00 97.06 124 ARG A CA 1
ATOM 924 C C . ARG A 1 124 ? 18.006 -1.441 -15.757 1.00 97.06 124 ARG A C 1
ATOM 926 O O . ARG A 1 124 ? 17.070 -1.838 -15.063 1.00 97.06 124 ARG A O 1
ATOM 933 N N . ASP A 1 125 ? 19.273 -1.757 -15.515 1.00 97.94 125 ASP A N 1
ATOM 934 C CA . ASP A 1 125 ? 19.670 -2.687 -14.460 1.00 97.94 125 ASP A CA 1
ATOM 935 C C . ASP A 1 125 ? 19.430 -2.073 -13.063 1.00 97.94 125 ASP A C 1
ATOM 937 O O . ASP A 1 125 ? 18.887 -2.740 -12.175 1.00 97.94 125 ASP A O 1
ATOM 941 N N . ASP A 1 126 ? 19.695 -0.773 -12.892 1.00 98.50 126 ASP A N 1
ATOM 942 C CA . ASP A 1 126 ? 19.382 -0.033 -11.662 1.00 98.50 126 ASP A CA 1
ATOM 943 C C . ASP A 1 126 ? 17.874 0.014 -11.376 1.00 98.50 126 ASP A C 1
ATOM 945 O O . ASP A 1 126 ? 17.425 -0.233 -10.246 1.00 98.50 126 ASP A O 1
ATOM 949 N N . ALA A 1 127 ? 17.070 0.284 -12.407 1.00 98.25 127 ALA A N 1
ATOM 950 C CA . ALA A 1 127 ? 15.619 0.298 -12.302 1.00 98.25 127 ALA A CA 1
ATOM 951 C C . ALA A 1 127 ? 15.063 -1.102 -11.989 1.00 98.25 127 ALA A C 1
ATOM 953 O O . ALA A 1 127 ? 14.195 -1.236 -11.124 1.00 98.25 127 ALA A O 1
ATOM 954 N N . ALA A 1 128 ? 15.603 -2.160 -12.604 1.00 97.81 128 ALA A N 1
ATOM 955 C CA . ALA A 1 128 ? 15.246 -3.545 -12.292 1.00 97.81 128 ALA A CA 1
ATOM 956 C C . ALA A 1 128 ? 15.553 -3.898 -10.826 1.00 97.81 128 ALA A C 1
ATOM 958 O O . ALA A 1 128 ? 14.730 -4.514 -10.138 1.00 97.81 128 ALA A O 1
ATOM 959 N N . ALA A 1 129 ? 16.697 -3.451 -10.305 1.00 98.38 129 ALA A N 1
ATOM 960 C CA . ALA A 1 129 ? 17.036 -3.628 -8.899 1.00 98.38 129 ALA A CA 1
ATOM 961 C C . ALA A 1 129 ? 16.067 -2.864 -7.976 1.00 98.38 129 ALA A C 1
ATOM 963 O O . ALA A 1 129 ? 15.654 -3.392 -6.939 1.00 98.38 129 ALA A O 1
ATOM 964 N N . GLN A 1 130 ? 15.646 -1.651 -8.348 1.00 98.50 130 GLN A N 1
ATOM 965 C CA . GLN A 1 130 ? 14.659 -0.879 -7.584 1.00 98.50 130 GLN A CA 1
ATOM 966 C C . GLN A 1 130 ? 13.261 -1.520 -7.607 1.00 98.50 130 GLN A C 1
ATOM 968 O O . GLN A 1 130 ? 12.589 -1.571 -6.573 1.00 98.50 130 GLN A O 1
ATOM 973 N N . ILE A 1 131 ? 12.841 -2.076 -8.744 1.00 98.25 131 ILE A N 1
ATOM 974 C CA . ILE A 1 131 ? 11.627 -2.894 -8.889 1.00 98.25 131 ILE A CA 1
ATOM 975 C C . ILE A 1 131 ? 11.681 -4.084 -7.916 1.00 98.25 131 ILE A C 1
ATOM 977 O O . ILE A 1 131 ? 10.741 -4.305 -7.150 1.00 98.25 131 ILE A O 1
ATOM 981 N N . ALA A 1 132 ? 12.792 -4.824 -7.873 1.00 97.88 132 ALA A N 1
ATOM 982 C CA . ALA A 1 132 ? 12.946 -5.947 -6.947 1.00 97.88 132 ALA A CA 1
ATOM 983 C C . ALA A 1 132 ? 12.896 -5.502 -5.471 1.00 97.88 132 ALA A C 1
ATOM 985 O O . ALA A 1 132 ? 12.187 -6.109 -4.664 1.00 97.88 132 ALA A O 1
ATOM 986 N N . ARG A 1 133 ? 13.594 -4.411 -5.118 1.00 98.31 133 ARG A N 1
ATOM 987 C CA . ARG A 1 133 ? 13.601 -3.852 -3.752 1.00 98.31 133 ARG A CA 1
ATOM 988 C C . ARG A 1 133 ? 12.212 -3.420 -3.294 1.00 98.31 133 ARG A C 1
ATOM 990 O O . ARG A 1 133 ? 11.795 -3.789 -2.198 1.00 98.31 133 ARG A O 1
ATOM 997 N N . THR A 1 134 ? 11.491 -2.673 -4.126 1.00 98.00 134 THR A N 1
ATOM 998 C CA . THR A 1 134 ? 10.125 -2.218 -3.815 1.00 98.00 134 THR A CA 1
ATOM 999 C C . THR A 1 134 ? 9.165 -3.395 -3.660 1.00 98.00 134 THR A C 1
ATOM 1001 O O . THR A 1 134 ? 8.357 -3.386 -2.736 1.00 98.00 134 THR A O 1
ATOM 1004 N N . GLY A 1 135 ? 9.318 -4.460 -4.458 1.00 96.25 135 GLY A N 1
ATOM 1005 C CA . GLY A 1 135 ? 8.566 -5.706 -4.277 1.00 96.25 135 GLY A CA 1
ATOM 1006 C C . GLY A 1 135 ? 8.793 -6.338 -2.900 1.00 96.25 135 GLY A C 1
ATOM 1007 O O . GLY A 1 135 ? 7.838 -6.614 -2.180 1.00 96.25 135 GLY A O 1
ATOM 1008 N N . GLN A 1 136 ? 10.053 -6.484 -2.476 1.00 96.75 136 GLN A N 1
ATOM 1009 C CA . GLN A 1 136 ? 10.381 -7.024 -1.148 1.00 96.75 136 GLN A CA 1
ATOM 1010 C C . GLN A 1 136 ? 9.860 -6.138 -0.007 1.00 96.75 136 GLN A C 1
ATOM 1012 O O . GLN A 1 136 ? 9.345 -6.642 0.994 1.00 96.75 136 GLN A O 1
ATOM 1017 N N . GLN A 1 137 ? 9.991 -4.816 -0.143 1.00 97.00 137 GLN A N 1
ATOM 1018 C CA . GLN A 1 137 ? 9.460 -3.853 0.824 1.00 97.00 137 GLN A CA 1
ATOM 1019 C C . GLN A 1 137 ? 7.937 -3.947 0.924 1.00 97.00 137 GLN A C 1
ATOM 1021 O O . GLN A 1 137 ? 7.400 -3.920 2.031 1.00 97.00 137 GLN A O 1
ATOM 1026 N N . PHE A 1 138 ? 7.250 -4.104 -0.210 1.00 96.12 138 PHE A N 1
ATOM 1027 C CA . PHE A 1 138 ? 5.807 -4.279 -0.243 1.00 96.12 138 PHE A CA 1
ATOM 1028 C C . PHE A 1 138 ? 5.399 -5.557 0.487 1.00 96.12 138 PHE A C 1
ATOM 1030 O O . PHE A 1 138 ? 4.594 -5.475 1.408 1.00 96.12 138 PHE A O 1
ATOM 1037 N N . THR A 1 139 ? 6.022 -6.704 0.189 1.00 94.69 139 THR A N 1
ATOM 1038 C CA . THR A 1 139 ? 5.747 -7.975 0.883 1.00 94.69 139 THR A CA 1
ATOM 1039 C C . THR A 1 139 ? 5.924 -7.865 2.402 1.00 94.69 139 THR A C 1
ATOM 1041 O O . THR A 1 139 ? 5.097 -8.376 3.156 1.00 94.69 139 THR A O 1
ATOM 1044 N N . ARG A 1 140 ? 6.953 -7.154 2.885 1.00 96.06 140 ARG A N 1
ATOM 1045 C CA . ARG A 1 140 ? 7.122 -6.890 4.329 1.00 96.06 140 ARG A CA 1
ATOM 1046 C C . ARG A 1 140 ? 5.994 -6.024 4.886 1.00 96.06 140 ARG A C 1
ATOM 1048 O O . ARG A 1 140 ? 5.432 -6.347 5.929 1.00 96.06 140 ARG A O 1
ATOM 1055 N N . ALA A 1 141 ? 5.608 -4.976 4.160 1.00 96.31 141 ALA A N 1
ATOM 1056 C CA . ALA A 1 141 ? 4.484 -4.134 4.548 1.00 96.31 141 ALA A CA 1
ATOM 1057 C C . ALA A 1 141 ? 3.151 -4.900 4.593 1.00 96.31 141 ALA A C 1
ATOM 1059 O O . ALA A 1 141 ? 2.326 -4.598 5.452 1.00 96.31 141 ALA A O 1
ATOM 1060 N N . LEU A 1 142 ? 2.951 -5.915 3.741 1.00 95.19 142 LEU A N 1
ATOM 1061 C CA . LEU A 1 142 ? 1.785 -6.805 3.809 1.00 95.19 142 LEU A CA 1
ATOM 1062 C C . LEU A 1 142 ? 1.723 -7.571 5.129 1.00 95.19 142 LEU A C 1
ATOM 1064 O O . LEU A 1 142 ? 0.667 -7.618 5.755 1.00 95.19 142 LEU A O 1
ATOM 1068 N N . ALA A 1 143 ? 2.847 -8.158 5.543 1.00 95.81 143 ALA A N 1
ATOM 1069 C CA . ALA A 1 143 ? 2.924 -8.922 6.783 1.00 95.81 143 ALA A CA 1
ATOM 1070 C C . ALA A 1 143 ? 2.663 -8.028 8.005 1.00 95.81 143 ALA A C 1
ATOM 1072 O O . ALA A 1 143 ? 1.884 -8.384 8.887 1.00 95.81 143 ALA A O 1
ATOM 1073 N N . GLU A 1 144 ? 3.250 -6.829 8.024 1.00 96.94 144 GLU A N 1
ATOM 1074 C CA . GLU A 1 144 ? 3.006 -5.852 9.089 1.00 96.94 144 GLU A CA 1
ATOM 1075 C C . GLU A 1 144 ? 1.549 -5.364 9.114 1.00 96.94 144 GLU A C 1
ATOM 1077 O O . GLU A 1 144 ? 0.987 -5.161 10.191 1.00 96.94 144 GLU A O 1
ATOM 1082 N N . LEU A 1 145 ? 0.910 -5.225 7.947 1.00 96.62 145 LEU A N 1
ATOM 1083 C CA . LEU A 1 145 ? -0.502 -4.853 7.852 1.00 96.62 145 LEU A CA 1
ATOM 1084 C C . LEU A 1 145 ? -1.426 -5.953 8.368 1.00 96.62 145 LEU A C 1
ATOM 1086 O O . LEU A 1 145 ? -2.429 -5.645 9.008 1.00 96.62 145 LEU A O 1
ATOM 1090 N N . ASP A 1 146 ? -1.105 -7.220 8.108 1.00 96.25 146 ASP A N 1
ATOM 1091 C CA . ASP A 1 146 ? -1.890 -8.342 8.625 1.00 96.25 146 ASP A CA 1
ATOM 1092 C C . ASP A 1 146 ? -1.772 -8.470 10.149 1.00 96.25 146 ASP A C 1
ATOM 1094 O O . ASP A 1 146 ? -2.772 -8.682 10.840 1.00 96.25 146 ASP A O 1
ATOM 1098 N N . ALA A 1 147 ? -0.568 -8.252 10.687 1.00 97.19 147 ALA A N 1
ATOM 1099 C CA . ALA A 1 147 ? -0.351 -8.177 12.128 1.00 97.19 147 ALA A CA 1
ATOM 1100 C C . ALA A 1 147 ? -1.156 -7.022 12.744 1.00 97.19 147 ALA A C 1
ATOM 1102 O O . ALA A 1 147 ? -1.917 -7.232 13.685 1.00 97.19 147 ALA A O 1
ATOM 1103 N N . LEU A 1 148 ? -1.082 -5.822 12.156 1.00 97.75 148 LEU A N 1
ATOM 1104 C CA . LEU A 1 148 ? -1.856 -4.663 12.609 1.00 97.75 148 LEU A CA 1
ATOM 1105 C C . LEU A 1 148 ? -3.372 -4.908 12.541 1.00 97.75 148 LEU A C 1
ATOM 1107 O O . LEU A 1 148 ? -4.105 -4.518 13.449 1.00 97.75 148 LEU A O 1
ATOM 1111 N N . ARG A 1 149 ? -3.856 -5.567 11.482 1.00 97.38 149 ARG A N 1
ATOM 1112 C CA . ARG A 1 149 ? -5.264 -5.969 11.3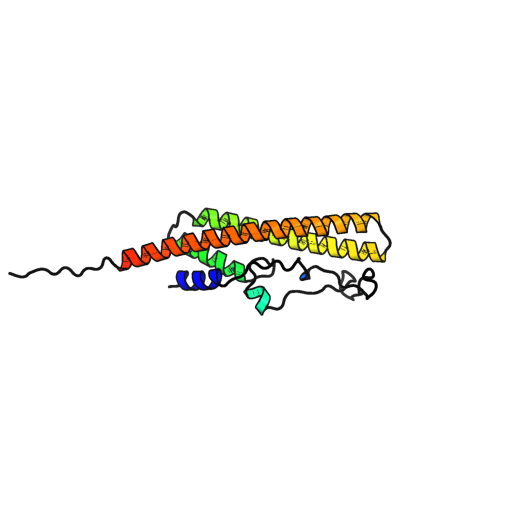54 1.00 97.38 149 ARG A CA 1
ATOM 1113 C C . ARG A 1 149 ? -5.677 -6.896 12.495 1.00 97.38 149 ARG A C 1
ATOM 1115 O O . ARG A 1 149 ? -6.748 -6.706 13.066 1.00 97.38 149 ARG A O 1
ATOM 1122 N N . SER A 1 150 ? -4.838 -7.871 12.826 1.00 97.81 150 SER A N 1
ATOM 1123 C CA . SER A 1 150 ? -5.089 -8.820 13.914 1.00 97.81 150 SER A CA 1
ATOM 1124 C C . SER A 1 150 ? -5.122 -8.120 15.276 1.00 97.81 150 SER A C 1
ATOM 1126 O O . SER A 1 150 ? -6.051 -8.341 16.054 1.00 97.81 150 SER A O 1
ATOM 1128 N N . ASP A 1 151 ? -4.178 -7.211 15.529 1.00 98.31 151 ASP A N 1
ATOM 1129 C CA . ASP A 1 151 ? -4.124 -6.412 16.758 1.00 98.31 151 ASP A CA 1
ATOM 1130 C C . ASP A 1 151 ? -5.370 -5.529 16.922 1.00 98.31 151 ASP A C 1
ATOM 1132 O O . ASP A 1 151 ? -5.953 -5.453 18.008 1.00 98.31 151 ASP A O 1
ATOM 1136 N N . LEU A 1 152 ? -5.812 -4.895 15.829 1.00 98.12 152 LEU A N 1
ATOM 1137 C CA . LEU A 1 152 ? -7.024 -4.082 15.805 1.00 98.12 152 LEU A CA 1
ATOM 1138 C C . LEU A 1 152 ? -8.267 -4.928 16.108 1.00 98.12 152 LEU 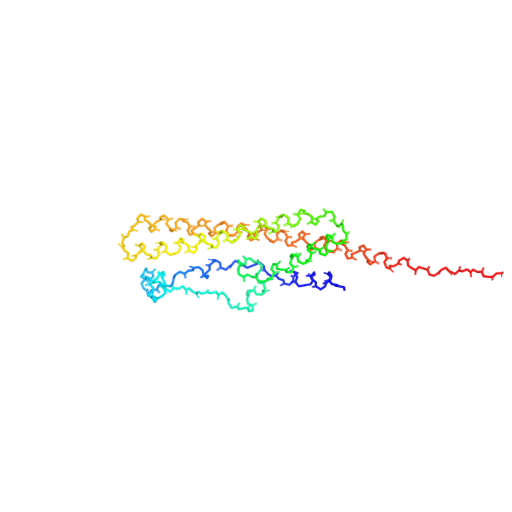A C 1
ATOM 1140 O O . LEU A 1 152 ? -9.054 -4.555 16.973 1.00 98.12 152 LEU A O 1
ATOM 1144 N N . LEU A 1 153 ? -8.426 -6.084 15.454 1.00 98.19 153 LEU A N 1
ATOM 1145 C CA . LEU A 1 153 ? -9.546 -6.995 15.720 1.00 98.19 153 LEU A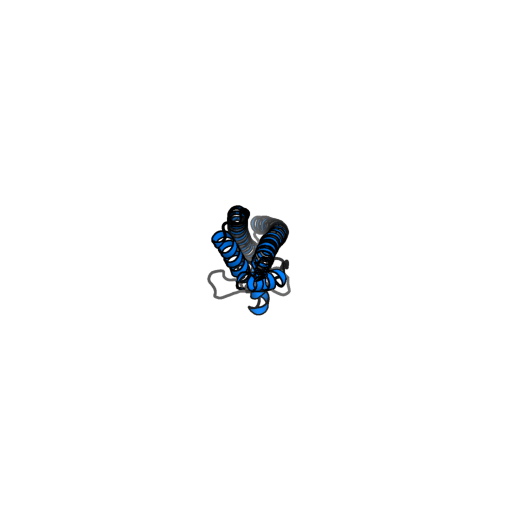 CA 1
ATOM 1146 C C . LEU A 1 153 ? -9.564 -7.456 17.182 1.00 98.19 153 LEU A C 1
ATOM 1148 O O . LEU A 1 153 ? -10.620 -7.445 17.809 1.00 98.19 153 LEU A O 1
ATOM 1152 N N . ALA A 1 154 ? -8.403 -7.775 17.759 1.00 98.19 154 ALA A N 1
ATOM 1153 C CA . ALA A 1 154 ? -8.306 -8.155 19.164 1.00 98.19 154 ALA A CA 1
ATOM 1154 C C . ALA A 1 154 ? -8.713 -7.011 20.111 1.00 98.19 154 ALA A C 1
ATOM 1156 O O . ALA A 1 154 ? -9.359 -7.259 21.130 1.00 98.19 154 ALA A O 1
ATOM 1157 N N . ALA A 1 155 ? -8.360 -5.760 19.798 1.00 98.06 155 ALA A N 1
ATOM 1158 C CA . ALA A 1 155 ? -8.805 -4.599 20.570 1.00 98.06 155 ALA A CA 1
ATOM 1159 C C . ALA A 1 155 ? -10.325 -4.405 20.497 1.00 98.06 155 ALA A C 1
ATOM 1161 O O . ALA A 1 155 ? -10.977 -4.222 21.526 1.00 98.06 155 ALA A O 1
ATOM 1162 N N . MET A 1 156 ? -10.902 -4.539 19.302 1.00 98.00 156 MET A N 1
ATOM 1163 C CA . MET A 1 156 ? -12.350 -4.462 19.102 1.00 98.00 156 MET A CA 1
ATOM 1164 C C . MET A 1 156 ? -13.086 -5.567 19.865 1.00 98.00 156 MET A C 1
ATOM 1166 O O . MET A 1 156 ? -14.058 -5.280 20.560 1.00 98.00 156 MET A O 1
ATOM 1170 N N . ASP A 1 157 ? -12.604 -6.809 19.788 1.00 97.56 157 ASP A N 1
ATOM 1171 C CA . ASP A 1 157 ? -13.219 -7.955 20.461 1.00 97.56 157 ASP A CA 1
ATOM 1172 C C . ASP A 1 157 ? -13.172 -7.789 21.997 1.00 97.56 157 ASP A C 1
ATOM 1174 O O . ASP A 1 157 ? -14.174 -8.032 22.675 1.00 97.56 157 ASP A O 1
ATOM 1178 N N . ARG A 1 158 ? -12.065 -7.271 22.560 1.00 96.31 158 ARG A N 1
ATOM 1179 C CA . ARG A 1 158 ? -11.987 -6.915 23.994 1.00 96.31 158 ARG A CA 1
ATOM 1180 C C . ARG A 1 158 ? -13.015 -5.856 24.380 1.00 96.31 158 ARG A C 1
ATOM 1182 O O . ARG A 1 158 ? -13.663 -5.987 25.419 1.00 96.31 158 ARG A O 1
ATOM 1189 N N . GLN A 1 159 ? -13.158 -4.808 23.573 1.00 95.56 159 GLN A N 1
ATOM 1190 C CA . GLN A 1 159 ? -14.087 -3.725 23.876 1.00 95.56 159 GLN A CA 1
ATOM 1191 C C . GLN A 1 159 ? -15.546 -4.188 23.798 1.00 95.56 159 GLN A C 1
ATOM 1193 O O . GLN A 1 159 ? -16.335 -3.887 24.692 1.00 95.56 159 GLN A O 1
ATOM 1198 N N . LEU A 1 160 ? -15.896 -4.982 22.784 1.00 94.81 160 LEU A N 1
ATOM 1199 C CA . LEU A 1 160 ? -17.231 -5.568 22.650 1.00 94.81 160 LEU A CA 1
ATOM 1200 C C . LEU A 1 160 ? -17.572 -6.478 23.841 1.00 94.81 160 LEU A C 1
ATOM 1202 O O . LEU A 1 160 ? -18.676 -6.388 24.379 1.00 94.81 160 LEU A O 1
ATOM 1206 N N . ALA A 1 161 ? -16.619 -7.291 24.310 1.00 94.56 161 ALA A N 1
ATOM 1207 C CA . ALA A 1 161 ? -1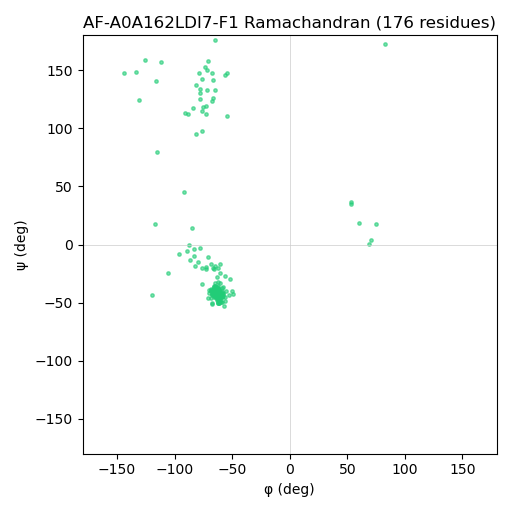6.810 -8.143 25.484 1.00 94.56 161 ALA A CA 1
ATOM 1208 C C . ALA A 1 161 ? -17.098 -7.334 26.763 1.00 94.56 161 ALA A C 1
ATOM 1210 O O . ALA A 1 161 ? -17.998 -7.696 27.524 1.00 94.56 161 ALA A O 1
ATOM 1211 N N . LYS A 1 162 ? -16.398 -6.209 26.982 1.00 92.56 162 LYS A N 1
ATOM 1212 C CA . LYS A 1 162 ? -16.674 -5.298 28.109 1.00 92.56 162 LYS A CA 1
ATOM 1213 C C . LYS A 1 162 ? -18.093 -4.731 28.045 1.00 92.56 162 LYS A C 1
ATOM 1215 O O . LYS A 1 162 ? -18.772 -4.691 29.067 1.00 92.56 162 LYS A O 1
ATOM 1220 N N . THR A 1 163 ? -18.555 -4.314 26.863 1.00 88.62 163 THR A N 1
ATOM 1221 C CA . THR A 1 163 ? -19.913 -3.772 26.696 1.00 88.62 163 THR A CA 1
ATOM 1222 C C . THR A 1 163 ? -20.985 -4.818 26.992 1.00 88.62 163 THR A C 1
ATOM 1224 O O . THR A 1 163 ? -21.962 -4.508 27.670 1.00 88.62 163 THR A O 1
ATOM 1227 N N . ILE A 1 164 ? -20.792 -6.062 26.541 1.00 88.81 164 ILE A N 1
ATOM 1228 C CA . ILE A 1 164 ? -21.710 -7.172 26.839 1.00 88.81 164 ILE A CA 1
ATOM 1229 C C . ILE A 1 164 ? -21.749 -7.444 28.346 1.00 88.81 164 ILE A C 1
ATOM 1231 O O . ILE A 1 164 ? -22.830 -7.546 28.922 1.00 88.81 164 ILE A O 1
ATOM 1235 N N . ALA A 1 165 ? -20.582 -7.509 28.996 1.00 88.19 165 ALA A N 1
ATOM 1236 C CA . ALA A 1 165 ? -20.496 -7.719 30.437 1.00 88.19 165 ALA A CA 1
ATOM 1237 C C . ALA A 1 165 ? -21.197 -6.598 31.220 1.00 88.19 165 ALA A C 1
ATOM 1239 O O . ALA A 1 165 ? -21.982 -6.892 32.114 1.00 88.19 165 ALA A O 1
ATOM 1240 N N . ALA A 1 166 ? -20.985 -5.330 30.848 1.00 82.88 166 ALA A N 1
ATOM 1241 C CA . ALA A 1 166 ? -21.631 -4.180 31.484 1.00 82.88 166 ALA A CA 1
ATOM 1242 C C . ALA A 1 166 ? -23.157 -4.147 31.263 1.00 82.88 166 ALA A C 1
ATOM 1244 O O . ALA A 1 166 ? -23.901 -3.796 32.175 1.00 82.88 166 ALA A O 1
ATOM 1245 N N . GLY A 1 167 ? -23.635 -4.557 30.082 1.00 72.75 167 GLY A N 1
ATOM 1246 C CA . GLY A 1 167 ? -25.065 -4.671 29.775 1.00 72.75 167 GLY A CA 1
ATOM 1247 C C . GLY A 1 167 ? -25.770 -5.846 30.468 1.00 72.75 167 GLY A C 1
ATOM 1248 O O . GLY A 1 167 ? -26.989 -5.827 30.606 1.00 72.75 167 GLY A O 1
ATOM 1249 N N . GLY A 1 168 ? -25.018 -6.849 30.935 1.00 58.25 168 GLY A N 1
ATOM 1250 C CA . GLY A 1 168 ? -25.533 -8.001 31.681 1.00 58.25 168 GLY A CA 1
ATOM 1251 C C . GLY A 1 168 ? -25.738 -7.765 33.185 1.00 58.25 168 GLY A C 1
ATOM 1252 O O . GLY A 1 168 ? -26.365 -8.594 33.838 1.00 58.25 168 GLY A O 1
ATOM 1253 N N . VAL A 1 169 ? -25.262 -6.646 33.753 1.00 53.56 169 VAL A N 1
ATOM 1254 C CA . VAL A 1 169 ? -25.396 -6.323 35.194 1.00 53.56 169 VAL A CA 1
ATOM 1255 C C . VAL A 1 169 ? -26.655 -5.492 35.481 1.00 53.56 169 VAL A C 1
ATOM 1257 O O . VAL A 1 169 ? -26.627 -4.505 36.209 1.00 53.56 169 VAL A O 1
ATOM 1260 N N . SER A 1 170 ? -27.795 -5.879 34.912 1.00 50.06 170 SER A N 1
ATOM 1261 C CA . SER A 1 170 ? -29.109 -5.380 35.340 1.00 50.06 170 SER A CA 1
ATOM 1262 C C . SER A 1 170 ? -29.919 -6.535 35.918 1.00 50.06 170 SER A C 1
ATOM 1264 O O . SER A 1 170 ? -30.771 -7.108 35.247 1.00 50.06 170 SER A O 1
ATOM 1266 N N . SER A 1 171 ? -29.635 -6.891 37.174 1.00 45.53 171 SER A N 1
ATOM 1267 C CA . SER A 1 171 ? -30.555 -7.698 37.982 1.00 45.53 171 SER A CA 1
ATOM 1268 C C . SER A 1 171 ? -31.575 -6.745 38.615 1.00 45.53 171 SER A C 1
ATOM 1270 O O . SER A 1 171 ? -31.163 -5.867 39.379 1.00 45.53 171 SER A O 1
ATOM 1272 N N . PRO A 1 172 ? -32.883 -6.859 38.322 1.00 49.53 172 PRO A N 1
ATOM 1273 C CA . PRO A 1 172 ? -33.885 -6.091 39.037 1.00 49.53 172 PRO A CA 1
ATOM 1274 C C . PRO A 1 172 ? -33.928 -6.604 40.475 1.00 49.53 172 PRO A C 1
ATOM 1276 O O . PRO A 1 172 ? -34.109 -7.798 40.721 1.00 49.53 172 PRO A O 1
ATOM 1279 N N . GLY A 1 173 ? -33.718 -5.694 41.424 1.00 46.16 173 GLY A N 1
ATOM 1280 C CA . GLY A 1 173 ? -33.863 -5.975 42.842 1.00 46.16 173 GLY A CA 1
ATOM 1281 C C . GLY A 1 173 ? -35.250 -6.543 43.119 1.00 46.16 173 GLY A C 1
ATOM 1282 O O . GLY A 1 173 ? -36.251 -5.836 43.027 1.00 46.16 173 GLY A O 1
ATOM 1283 N N . ILE A 1 174 ? -35.304 -7.825 43.470 1.00 50.12 174 ILE A N 1
ATOM 1284 C CA . ILE A 1 174 ? -36.456 -8.392 44.157 1.00 50.12 174 ILE A CA 1
ATOM 1285 C C . ILE A 1 174 ? -36.331 -7.915 45.602 1.00 50.12 174 ILE A C 1
ATOM 1287 O O . ILE A 1 174 ? -35.566 -8.470 46.387 1.00 50.12 174 ILE A O 1
ATOM 1291 N N . SER A 1 175 ? -37.048 -6.845 45.937 1.00 53.41 175 SER A N 1
ATOM 1292 C CA . SER A 1 175 ? -37.387 -6.542 47.325 1.00 53.41 175 SER A CA 1
ATOM 1293 C C . SER A 1 175 ? -38.449 -7.546 47.779 1.00 53.41 175 SER A C 1
ATOM 1295 O O . SER A 1 175 ? -39.532 -7.557 47.190 1.00 53.41 175 SER A O 1
ATOM 1297 N N . PRO A 1 176 ? -38.209 -8.377 48.807 1.00 53.88 176 PRO A N 1
ATOM 1298 C CA . PRO A 1 176 ? -39.306 -9.052 49.470 1.00 53.88 176 PRO A CA 1
ATOM 1299 C C . PRO A 1 176 ? -40.008 -8.028 50.366 1.00 53.88 176 PRO A C 1
ATOM 1301 O O . PRO A 1 176 ? -39.423 -7.478 51.299 1.00 53.88 176 PRO A O 1
ATOM 1304 N N . SER A 1 177 ? -41.258 -7.730 50.026 1.00 57.50 177 SER A N 1
ATOM 1305 C CA . SER A 1 177 ? -42.192 -7.046 50.912 1.00 57.50 177 SER A CA 1
ATOM 1306 C C . SER A 1 177 ? -42.737 -8.036 51.945 1.00 57.50 177 SER A C 1
ATOM 1308 O O . SER A 1 177 ? -43.325 -9.037 51.549 1.00 57.50 177 SER A O 1
ATOM 1310 N N . VAL A 1 178 ? -42.569 -7.642 53.215 1.00 57.53 178 VAL A N 1
ATOM 1311 C CA . VAL A 1 178 ? -43.265 -8.029 54.466 1.00 57.53 178 VAL A CA 1
ATOM 1312 C C . VAL A 1 178 ? -43.180 -9.488 54.913 1.00 57.53 178 VAL A C 1
ATOM 1314 O O . VAL A 1 178 ? -43.798 -10.366 54.279 1.00 57.53 178 VAL A O 1
#

Organism: NCBI:txid171437